Protein 4AJY (pdb70)

InterPro domains:
  IPR000626 Ubiquitin-like domain [PF00240] (10-65)
  IPR000626 Ubiquitin-like domain [PS50053] (1-66)
  IPR000626 Ubiquitin-like domain [SM00213] (3-80)
  IPR029071 Ubiquitin-like domain superfamily [SSF54236] (1-105)
  IPR039049 Elongin B [PTHR13248] (1-118)

CATH classification: 3.10.20.90

GO terms:
  GO:0031462 Cul2-RING ubiquitin ligase complex (C, IDA)
  GO:0031466 Cul5-RING ubiquitin ligase complex (C, IDA)
  GO:0140627 ubiquitin-dependent protein catabolic process via the C-end degron rule pathway (P, IDA)
  GO:0005515 protein binding (F, IPI)
  GO:0065003 protein-containing complex assembly (P, TAS)
  GO:0006368 transcription elongation by RNA polymerase II (P, TAS)
  GO:0140958 target-directed miRNA degradation (P, IMP)
  GO:0005654 nucleoplasm (C, TAS)
  GO:0005829 cytosol (C, TAS)
  GO:0031625 ubiquitin protein ligase binding (F, IDA)
  GO:0070449 elongin complex (C, IDA)
  GO:0006367 transcr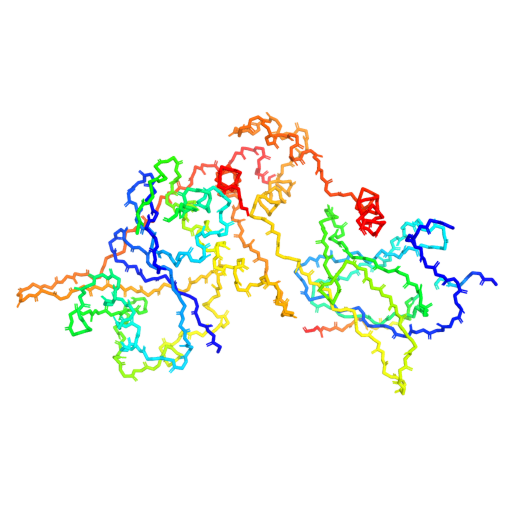iption initiation at RNA polymerase II promoter (P, IDA)
  GO:0001222 transcription corepressor binding (F, IPI)

Foldseek 3Di:
DKFWEWEFFAADTDTDIDDQQAFPQVVQVVVCVPVVDHPVFKWKAQPNHTGDRGHGNVSVPGDPVQQDPVHHGYIFMDTDDPPDDDDGDGDDDDDDDDDDPVPDD/DWEWEAEQVGDIDIADPVLLVVFVQVVVVVVPCHYYYHNVAHVVQVVLVSVVSVLCVVPPVHPDDRDDSDDDVVCVVSNVVVCVVRVD/DDDDDDPPDDDDDD/DQPDAADPPVAKAKEKEFQQEQAFKWKWWQHRVRDTDTDDTHHHGDMDIDIDHARTKIAMARPPQRHGKAWVNHGIDGGHHDDPPDHHYTYIYHDPDPPLVVVLVVVLVPAPLVCLVVDPDDPVVNVVNVPTDDPVVVVVVVSVVVVD

Solvent-accessible surface area: 17162 Å² total

Structure (mmCIF, N/CA/C/O backbone):
data_4AJY
#
_entry.id   4AJY
#
_cell.length_a   59.232
_cell.length_b   59.232
_cell.length_c   244.038
_cell.angle_alpha   90.00
_cell.angle_beta   90.00
_cell.angle_gamma   90.00
#
_symmetry.space_group_name_H-M   'P 43 21 2'
#
loop_
_entity.id
_entity.type
_entity.pdbx_description
1 polymer 'TRANSCRIPTION ELONGATION FACTOR B POLYPEPTIDE 2'
2 pol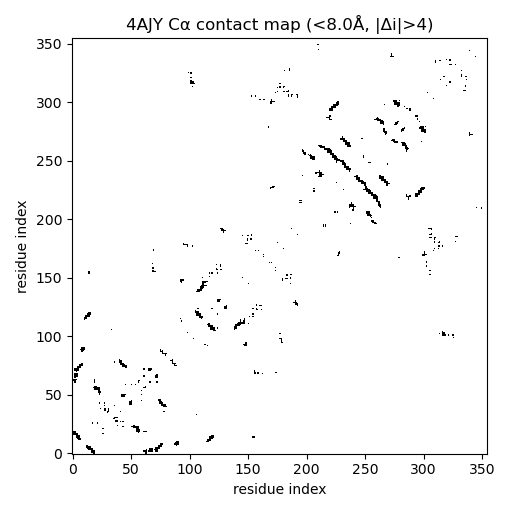ymer 'TRANSCRIPTION ELONGATION FACTOR B POLYPEPTIDE 1'
3 polymer 'HYPOXIA-INDUCIBLE FACTOR 1-ALPHA'
4 polymer 'VON HIPPEL-LINDAU DISEASE TUMOR SUPPRESSOR'
5 non-polymer GLYCEROL
6 water water
#
loop_
_atom_site.group_PDB
_atom_site.id
_atom_site.type_symbol
_atom_site.label_atom_id
_atom_site.label_alt_id
_atom_site.label_comp_id
_atom_site.label_asym_id
_atom_site.label_entity_id
_atom_site.label_seq_id
_atom_site.pdbx_PDB_ins_code
_atom_site.Cartn_x
_atom_site.Cartn_y
_atom_site.Cartn_z
_atom_site.occupancy
_atom_site.B_iso_or_equiv
_atom_site.auth_seq_id
_atom_site.auth_comp_id
_atom_site.auth_asym_id
_atom_site.auth_atom_id
_atom_site.pdbx_PDB_model_num
ATOM 1 N N . MET A 1 1 ? 28.945 -36.946 -11.642 1.00 39.02 1 MET B N 1
ATOM 2 C CA . MET A 1 1 ? 27.720 -37.119 -10.761 1.00 31.74 1 MET B CA 1
ATOM 3 C C . MET A 1 1 ? 26.567 -37.487 -11.768 1.00 30.49 1 MET B C 1
ATOM 4 O O . MET A 1 1 ? 26.795 -38.153 -12.775 1.00 30.71 1 MET B O 1
ATOM 9 N N . ASP A 1 2 ? 25.355 -37.078 -11.472 1.00 24.74 2 ASP B N 1
ATOM 10 C CA . ASP A 1 2 ? 24.208 -37.211 -12.378 1.00 22.99 2 ASP B CA 1
ATOM 11 C C . ASP A 1 2 ? 24.117 -35.987 -13.255 1.00 23.85 2 ASP B C 1
ATOM 12 O O . ASP A 1 2 ? 24.533 -34.912 -12.831 1.00 24.21 2 ASP B O 1
ATOM 17 N N . VAL A 1 3 ? 23.609 -36.152 -14.475 1.00 19.57 3 VAL B N 1
ATOM 18 C CA . VAL A 1 3 ? 23.268 -35.008 -15.316 1.00 17.40 3 VAL B CA 1
ATOM 19 C C . VAL A 1 3 ? 21.758 -35.060 -15.474 1.00 17.06 3 VAL B C 1
ATOM 20 O O . VAL A 1 3 ? 21.177 -36.163 -15.509 1.00 17.93 3 VAL B O 1
ATOM 24 N N . PHE A 1 4 ? 21.132 -33.877 -15.502 1.00 15.92 4 PHE B N 1
ATOM 25 C CA . PHE A 1 4 ? 19.713 -33.755 -15.635 1.00 15.19 4 PHE B CA 1
ATOM 26 C C . PHE A 1 4 ? 19.390 -33.233 -17.000 1.00 16.02 4 PHE B C 1
ATOM 27 O O . PHE A 1 4 ? 19.930 -32.239 -17.444 1.00 14.76 4 PHE B O 1
ATOM 35 N N . LEU A 1 5 ? 18.472 -33.949 -17.684 1.00 15.61 5 LEU B N 1
ATOM 36 C CA . LEU A 1 5 ? 18.282 -33.729 -19.121 1.00 14.48 5 LEU B CA 1
ATOM 37 C C . LEU A 1 5 ? 16.821 -33.485 -19.457 1.00 13.45 5 LEU B C 1
ATOM 38 O O . LEU A 1 5 ? 15.938 -33.873 -18.704 1.00 14.89 5 LEU B O 1
ATOM 43 N N . MET A 1 6 ? 16.624 -32.927 -20.642 1.00 14.97 6 MET B N 1
ATOM 44 C CA . MET A 1 6 ? 15.296 -32.866 -21.309 1.00 15.63 6 MET B CA 1
ATOM 45 C C . MET A 1 6 ? 15.590 -33.468 -22.692 1.00 16.80 6 MET B C 1
ATOM 46 O O . MET A 1 6 ? 16.399 -32.920 -23.443 1.00 18.04 6 MET B O 1
ATOM 51 N N . ILE A 1 7 ? 14.961 -34.621 -22.956 1.00 15.76 7 ILE B N 1
ATOM 52 C CA . ILE A 1 7 ? 15.143 -35.269 -24.259 1.00 16.36 7 ILE B CA 1
ATOM 53 C C . ILE A 1 7 ? 13.909 -34.874 -25.083 1.00 13.88 7 ILE B C 1
ATOM 54 O O . ILE A 1 7 ? 12.756 -35.064 -24.653 1.00 17.00 7 ILE B O 1
ATOM 59 N N . ARG A 1 8 ? 14.163 -34.148 -26.198 1.00 15.08 8 ARG B N 1
ATOM 60 C CA . ARG A 1 8 ? 13.108 -33.407 -26.887 1.00 14.38 8 ARG B CA 1
ATOM 61 C C . ARG A 1 8 ? 12.983 -33.815 -28.339 1.00 16.08 8 ARG B C 1
ATOM 62 O O . ARG A 1 8 ? 14.000 -33.815 -29.005 1.00 17.13 8 ARG B O 1
ATOM 70 N N . ARG A 1 9 ? 11.731 -34.082 -28.740 1.00 15.00 9 ARG B N 1
ATOM 71 C CA . ARG A 1 9 ? 11.450 -34.370 -30.170 1.00 16.54 9 ARG B CA 1
ATOM 72 C C . ARG A 1 9 ? 10.106 -33.813 -30.449 1.00 15.12 9 ARG B C 1
ATOM 73 O O . ARG A 1 9 ? 9.151 -34.084 -29.704 1.00 17.55 9 ARG B O 1
ATOM 81 N N . HIS A 1 10 ? 9.994 -32.945 -31.490 1.00 18.08 10 HIS B N 1
ATOM 82 C CA . HIS A 1 10 ? 8.664 -32.411 -31.855 1.00 20.32 10 HIS B CA 1
ATOM 83 C C . HIS A 1 10 ? 8.038 -31.741 -30.656 1.00 20.87 10 HIS B C 1
ATOM 84 O O . HIS A 1 10 ? 8.631 -30.801 -30.092 1.00 20.29 10 HIS B O 1
ATOM 91 N N . LYS A 1 11 ? 6.876 -32.226 -30.235 1.00 18.51 11 LYS B N 1
ATOM 92 C CA . LYS A 1 11 ? 6.218 -31.713 -29.012 1.00 24.33 11 LYS B CA 1
ATOM 93 C C . LYS A 1 11 ? 6.259 -32.627 -27.788 1.00 20.34 11 LYS B C 1
ATOM 94 O O . LYS A 1 11 ? 5.408 -32.519 -26.903 1.00 22.15 11 LYS B O 1
ATOM 100 N N . THR A 1 12 ? 7.317 -33.438 -27.694 1.00 20.50 12 THR B N 1
ATOM 101 C CA . THR A 1 12 ? 7.520 -34.374 -26.549 1.00 20.51 12 THR B CA 1
ATOM 102 C C . THR A 1 12 ? 8.821 -33.908 -25.893 1.00 17.91 12 THR B C 1
ATOM 103 O O . THR A 1 12 ? 9.793 -33.637 -26.568 1.00 18.00 12 THR B O 1
ATOM 107 N N . THR A 1 13 ? 8.764 -33.869 -24.563 1.00 18.41 13 THR B N 1
ATOM 108 C CA . THR A 1 13 ? 9.916 -33.586 -23.739 1.00 16.68 13 THR B CA 1
ATOM 109 C C . THR A 1 13 ? 9.940 -34.554 -22.607 1.00 15.27 13 THR B C 1
ATOM 110 O O . THR A 1 13 ? 9.034 -34.595 -21.798 1.00 17.45 13 THR B O 1
ATOM 114 N N . ILE A 1 14 ? 11.012 -35.336 -22.536 1.00 15.99 14 ILE B N 1
ATOM 115 C CA . ILE A 1 14 ? 11.199 -36.288 -21.435 1.00 15.37 14 ILE B CA 1
ATOM 116 C C . ILE A 1 14 ? 12.205 -35.678 -20.455 1.00 17.78 14 ILE B C 1
ATOM 117 O O . ILE A 1 14 ? 13.312 -35.330 -20.828 1.00 17.40 14 ILE B O 1
ATOM 122 N N . PHE A 1 15 ? 11.780 -35.501 -19.210 1.00 16.29 15 PHE B N 1
ATOM 123 C CA . PHE A 1 15 ? 12.724 -35.189 -18.118 1.00 18.93 15 PHE B CA 1
ATOM 124 C C . PHE A 1 15 ? 13.274 -36.434 -17.525 1.00 18.37 15 PHE B C 1
ATOM 125 O O . PHE A 1 15 ? 12.530 -37.287 -17.014 1.00 19.57 15 PHE B O 1
ATOM 133 N N . THR A 1 16 ? 14.587 -36.530 -17.556 1.00 17.54 16 THR B N 1
ATOM 134 C CA . THR A 1 16 ? 15.212 -37.658 -16.967 1.00 19.31 16 THR B CA 1
ATOM 135 C C . THR A 1 16 ? 16.603 -37.328 -16.496 1.00 21.60 16 THR B C 1
ATOM 136 O O . THR A 1 16 ? 17.151 -36.305 -16.824 1.00 18.16 16 THR B O 1
ATOM 140 N N . ASP A 1 17 ? 17.148 -38.179 -15.653 1.00 23.20 17 ASP B N 1
ATOM 141 C CA . ASP A 1 17 ? 18.527 -38.000 -15.261 1.00 19.55 17 ASP B CA 1
ATOM 142 C C . ASP A 1 17 ? 19.274 -39.282 -15.559 1.00 20.40 17 ASP B C 1
ATOM 143 O O . ASP A 1 17 ? 18.682 -40.329 -15.772 1.00 20.78 17 ASP B O 1
ATOM 148 N N . ALA A 1 18 ? 20.589 -39.176 -15.593 1.00 19.67 18 ALA B N 1
ATOM 149 C CA . ALA A 1 18 ? 21.411 -40.303 -15.885 1.00 19.17 18 ALA B CA 1
ATOM 150 C C . ALA A 1 18 ? 22.788 -40.009 -15.339 1.00 21.56 18 ALA B C 1
ATOM 151 O O . ALA A 1 18 ? 23.167 -38.845 -15.129 1.00 20.47 18 ALA B O 1
ATOM 153 N N . LYS A 1 19 ? 23.567 -41.038 -15.124 1.00 21.47 19 LYS B N 1
ATOM 154 C CA . LYS A 1 19 ? 24.945 -40.755 -14.700 1.00 20.32 19 LYS B CA 1
ATOM 155 C C . LYS A 1 19 ? 25.762 -40.202 -15.772 1.00 22.17 19 LYS B C 1
ATOM 156 O O . LYS A 1 19 ? 25.619 -40.564 -16.949 1.00 20.74 19 LYS B O 1
ATOM 162 N N . GLU A 1 20 ? 26.649 -39.276 -15.391 1.00 20.26 20 GLU B N 1
ATOM 163 C CA . GLU A 1 20 ? 27.603 -38.772 -16.314 1.00 23.02 20 GLU B CA 1
ATOM 164 C C . GLU A 1 20 ? 28.423 -39.897 -16.982 1.00 23.37 20 GLU B C 1
ATOM 165 O O . GLU A 1 20 ? 28.778 -39.752 -18.142 1.00 22.69 20 GLU B O 1
ATOM 171 N N . SER A 1 21 ? 28.711 -40.984 -16.268 1.00 19.96 21 SER B N 1
ATOM 172 C CA . SER A 1 21 ? 29.519 -42.113 -16.794 1.00 21.40 21 SER B CA 1
ATOM 173 C C . SER A 1 21 ? 28.676 -43.047 -17.635 1.00 19.34 21 SER B C 1
ATOM 174 O O . SER A 1 21 ? 29.194 -44.007 -18.250 1.00 21.58 21 SER B O 1
ATOM 177 N N . SER A 1 22 ? 27.375 -42.800 -17.718 1.00 18.41 22 SER B N 1
ATOM 178 C CA . SER A 1 22 ? 26.535 -43.716 -18.560 1.00 18.16 22 SER B CA 1
ATOM 179 C C . SER A 1 22 ? 26.674 -43.351 -19.994 1.00 17.73 22 SER B C 1
ATOM 180 O O . SER A 1 22 ? 27.011 -42.203 -20.330 1.00 17.60 22 SER B O 1
ATOM 183 N N . THR A 1 23 ? 26.290 -44.276 -20.882 1.00 17.41 23 THR B N 1
ATOM 184 C CA . THR A 1 23 ? 26.562 -44.050 -22.308 1.00 17.58 23 THR B CA 1
ATOM 185 C C . THR A 1 23 ? 25.289 -43.532 -23.028 1.00 17.40 23 THR B C 1
ATOM 186 O O . THR A 1 23 ? 24.146 -43.605 -22.533 1.00 17.98 23 THR B O 1
ATOM 190 N N . VAL A 1 24 ? 25.574 -42.974 -24.217 1.00 16.77 24 VAL B N 1
ATOM 191 C CA . VAL A 1 24 ? 24.533 -42.582 -25.165 1.00 16.48 24 VAL B CA 1
ATOM 192 C C . VAL A 1 24 ? 23.611 -43.780 -25.402 1.00 16.07 24 VAL B C 1
ATOM 193 O O . VAL A 1 24 ? 22.378 -43.644 -25.390 1.00 17.00 24 VAL B O 1
ATOM 197 N N . PHE A 1 25 ? 24.220 -44.974 -25.561 1.00 16.64 25 PHE B N 1
ATOM 198 C CA . PHE A 1 25 ? 23.350 -46.178 -25.802 1.00 18.05 25 PHE B CA 1
ATOM 199 C C . PHE A 1 25 ? 22.440 -46.462 -24.619 1.00 17.60 25 PHE B C 1
ATOM 200 O O . PHE A 1 25 ? 21.236 -46.780 -24.774 1.00 17.63 25 PHE B O 1
ATOM 208 N N . GLU A 1 26 ? 22.987 -46.353 -23.407 1.00 17.25 26 GLU B N 1
ATOM 209 C CA . GLU A 1 26 ? 22.115 -46.506 -22.258 1.00 16.22 26 GLU B CA 1
ATOM 210 C C . GLU A 1 26 ? 21.035 -45.452 -22.170 1.00 17.85 26 GLU B C 1
ATOM 211 O O . GLU A 1 26 ? 19.917 -45.749 -21.671 1.00 19.08 26 GLU B O 1
ATOM 217 N N . LEU A 1 27 ? 21.302 -44.219 -22.650 1.00 17.56 27 LEU B N 1
ATOM 218 C CA . LEU A 1 27 ? 20.196 -43.240 -22.679 1.00 16.07 27 LEU B CA 1
ATOM 219 C C . LEU A 1 27 ? 19.114 -43.608 -23.708 1.00 16.19 27 LEU B C 1
ATOM 220 O O . LEU A 1 27 ? 17.914 -43.404 -23.479 1.00 18.10 27 LEU B O 1
ATOM 225 N N . LYS A 1 28 ? 19.566 -44.130 -24.872 1.00 17.59 28 LYS B N 1
ATOM 226 C CA . LYS A 1 28 ? 18.610 -44.665 -25.840 1.00 18.09 28 LYS B CA 1
ATOM 227 C C . LYS A 1 28 ? 17.729 -45.793 -25.238 1.00 18.49 28 LYS B C 1
ATOM 228 O O . LYS A 1 28 ? 16.490 -45.830 -25.538 1.00 19.78 28 LYS B O 1
ATOM 234 N N . ARG A 1 29 ? 18.315 -46.625 -24.357 1.00 20.10 29 ARG B N 1
ATOM 235 C CA . ARG A 1 29 ? 17.532 -47.640 -23.636 1.00 19.59 29 ARG B CA 1
ATOM 236 C C . ARG A 1 29 ? 16.443 -46.989 -22.767 1.00 20.53 29 ARG B C 1
ATOM 237 O O . ARG A 1 29 ? 15.322 -47.510 -22.678 1.00 19.93 29 ARG B O 1
ATOM 245 N N . ILE A 1 30 ? 16.760 -45.850 -22.103 1.00 20.77 30 ILE B N 1
ATOM 246 C CA . ILE A 1 30 ? 15.775 -45.131 -21.323 1.00 19.78 30 ILE B CA 1
ATOM 247 C C . ILE A 1 30 ? 14.691 -44.617 -22.239 1.00 20.16 30 ILE B C 1
ATOM 248 O O . ILE A 1 30 ? 13.491 -44.791 -21.980 1.00 22.84 30 ILE B O 1
ATOM 253 N N . VAL A 1 31 ? 15.090 -44.032 -23.363 1.00 20.20 31 VAL B N 1
ATOM 254 C CA . VAL A 1 31 ? 14.159 -43.520 -24.341 1.00 19.85 31 VAL B CA 1
ATOM 255 C C . VAL A 1 31 ? 13.249 -44.663 -24.919 1.00 22.58 31 VAL B C 1
ATOM 256 O O . VAL A 1 31 ? 12.032 -44.487 -25.125 1.00 21.86 31 VAL B O 1
ATOM 260 N N . GLU A 1 32 ? 13.866 -45.809 -25.163 1.00 21.47 32 GLU B N 1
ATOM 261 C CA . GLU A 1 32 ? 13.122 -46.964 -25.694 1.00 21.33 32 GLU B CA 1
ATOM 262 C C . GLU A 1 32 ? 12.059 -47.409 -24.720 1.00 22.25 32 GLU B C 1
ATOM 263 O O . GLU A 1 32 ? 10.982 -47.745 -25.151 1.00 25.04 32 GLU B O 1
ATOM 269 N N . GLY A 1 33 ? 12.323 -47.384 -23.423 1.00 22.13 33 GLY B N 1
ATOM 270 C CA . GLY A 1 33 ? 11.321 -47.814 -22.470 1.00 26.46 33 GLY B CA 1
ATOM 271 C C . GLY A 1 33 ? 10.124 -46.874 -22.541 1.00 31.07 33 GLY B C 1
ATOM 272 O O . GLY A 1 33 ? 8.975 -47.286 -22.361 1.00 29.78 33 GLY B O 1
ATOM 273 N N . ILE A 1 34 ? 10.376 -45.587 -22.795 1.00 25.89 34 ILE B N 1
ATOM 274 C CA . ILE A 1 34 ? 9.263 -44.583 -22.816 1.00 24.00 34 ILE B CA 1
ATOM 275 C C . ILE A 1 34 ? 8.546 -44.449 -24.141 1.00 23.52 34 ILE B C 1
ATOM 276 O O . ILE A 1 34 ? 7.303 -44.375 -24.199 1.00 25.84 34 ILE B O 1
ATOM 281 N N . LEU A 1 35 ? 9.279 -44.403 -25.252 1.00 23.30 35 LEU B N 1
ATOM 282 C CA . LEU A 1 35 ? 8.701 -44.059 -26.518 1.00 25.17 35 LEU B CA 1
ATOM 283 C C . LEU A 1 35 ? 8.604 -45.293 -27.492 1.00 23.89 35 LEU B C 1
ATOM 284 O O . LEU A 1 35 ? 8.148 -45.107 -28.610 1.00 23.67 35 LEU B O 1
ATOM 289 N N . LYS A 1 36 ? 9.174 -46.422 -27.067 1.00 27.48 36 LYS B N 1
ATOM 290 C CA . LYS A 1 36 ? 8.997 -47.759 -27.722 1.00 25.11 36 LYS B CA 1
ATOM 291 C C . LYS A 1 36 ? 9.629 -47.799 -29.078 1.00 28.69 36 LYS B C 1
ATOM 292 O O . LYS A 1 36 ? 9.046 -48.362 -30.048 1.00 26.23 36 LYS B O 1
ATOM 298 N N . ARG A 1 37 ? 10.750 -47.115 -29.237 1.00 24.49 37 ARG B N 1
ATOM 299 C CA . ARG A 1 37 ? 11.573 -47.279 -30.469 1.00 25.06 37 ARG B CA 1
ATOM 300 C C . ARG A 1 37 ? 12.992 -47.694 -29.967 1.00 26.36 37 ARG B C 1
ATOM 301 O O . ARG A 1 37 ? 13.540 -47.135 -29.010 1.00 24.59 37 ARG B O 1
ATOM 309 N N . PRO A 1 38 ? 13.564 -48.685 -30.600 1.00 25.99 38 PRO B N 1
ATOM 310 C CA . PRO A 1 38 ? 14.833 -49.267 -30.200 1.00 22.90 38 PRO B CA 1
ATOM 311 C C . PRO A 1 38 ? 15.999 -48.337 -30.528 1.00 21.56 38 PRO B C 1
ATOM 312 O O . PRO A 1 38 ? 15.848 -47.341 -31.279 1.00 21.97 38 PRO B O 1
ATOM 316 N N . PRO A 1 39 ? 17.140 -48.589 -29.889 1.00 21.37 39 PRO B N 1
ATOM 317 C CA . PRO A 1 39 ? 18.255 -47.709 -30.012 1.00 20.93 39 PRO B CA 1
ATOM 318 C C . PRO A 1 39 ? 18.709 -47.528 -31.439 1.00 22.46 39 PRO B C 1
ATOM 319 O O . PRO A 1 39 ? 19.231 -46.443 -31.769 1.00 20.86 39 PRO B O 1
ATOM 323 N N . ASP A 1 40 ? 18.547 -48.589 -32.261 1.00 22.03 40 ASP B N 1
ATOM 324 C CA . ASP A 1 40 ? 19.047 -48.483 -33.650 1.00 24.46 40 ASP B CA 1
ATOM 325 C C . ASP A 1 40 ? 18.096 -47.708 -34.569 1.00 26.41 40 ASP B C 1
ATOM 326 O O . ASP A 1 40 ? 18.420 -47.563 -35.765 1.00 27.06 40 ASP B O 1
ATOM 331 N N . GLU A 1 41 ? 16.981 -47.221 -34.005 1.00 23.59 41 GLU B N 1
ATOM 332 C CA . GLU A 1 41 ? 16.052 -46.338 -34.680 1.00 23.14 41 GLU B CA 1
ATOM 333 C C . GLU A 1 41 ? 16.021 -44.906 -34.083 1.00 21.10 41 GLU B C 1
ATOM 334 O O . GLU A 1 41 ? 15.151 -44.115 -34.466 1.00 21.34 41 GLU B O 1
ATOM 340 N N . GLN A 1 42 ? 16.951 -44.623 -33.162 1.00 20.61 42 GLN B N 1
ATOM 341 C CA . GLN A 1 42 ? 17.055 -43.266 -32.488 1.00 18.52 42 GLN B CA 1
ATOM 342 C C . GLN A 1 42 ? 18.326 -42.560 -32.862 1.00 20.26 42 GLN B C 1
ATOM 343 O O . GLN A 1 42 ? 19.379 -43.173 -33.042 1.00 18.45 42 GLN B O 1
ATOM 349 N N . ARG A 1 43 ? 18.258 -41.230 -32.882 1.00 17.37 43 ARG B N 1
ATOM 350 C CA . ARG A 1 43 ? 19.387 -40.410 -33.101 1.00 17.63 43 ARG B CA 1
ATOM 351 C C . ARG A 1 43 ? 19.294 -39.429 -31.947 1.00 19.83 43 ARG B C 1
ATOM 352 O O . ARG A 1 43 ? 18.299 -38.764 -31.829 1.00 19.46 43 ARG B O 1
ATOM 360 N N . LEU A 1 44 ? 20.332 -39.363 -31.149 1.00 18.53 44 LEU B N 1
ATOM 361 C CA . LEU A 1 44 ? 20.324 -38.345 -30.067 1.00 16.38 44 LEU B CA 1
ATOM 362 C C . LEU A 1 44 ? 21.355 -37.301 -30.400 1.00 16.74 44 LEU B C 1
ATOM 363 O O . LEU A 1 44 ? 22.407 -37.587 -30.979 1.00 16.82 44 LEU B O 1
ATOM 368 N N . TYR A 1 45 ? 21.104 -36.064 -29.981 1.00 17.02 45 TYR B N 1
ATOM 369 C CA . TYR A 1 45 ? 21.929 -34.947 -30.388 1.00 17.12 45 TYR B CA 1
ATOM 370 C C . TYR A 1 45 ? 22.290 -34.053 -29.217 1.00 17.92 45 TYR B C 1
ATOM 371 O O . TYR A 1 45 ? 21.486 -33.884 -28.365 1.00 19.28 45 TYR B O 1
ATOM 380 N N . LYS A 1 46 ? 23.461 -33.466 -29.257 1.00 18.30 46 LYS B N 1
ATOM 381 C CA . LYS A 1 46 ? 23.720 -32.264 -28.415 1.00 18.38 46 LYS B CA 1
ATOM 382 C C . LYS A 1 46 ? 23.872 -31.117 -29.413 1.00 22.14 46 LYS B C 1
ATOM 383 O O . LYS A 1 46 ? 24.864 -31.144 -30.195 1.00 23.80 46 LYS B O 1
ATOM 389 N N . ASP A 1 47 ? 22.943 -30.143 -29.377 1.00 20.81 47 ASP B N 1
ATOM 390 C CA . ASP A 1 47 ? 22.797 -29.140 -30.408 1.00 24.26 47 ASP B CA 1
ATOM 391 C C . ASP A 1 47 ? 22.647 -29.866 -31.780 1.00 25.13 47 ASP B C 1
ATOM 392 O O . ASP A 1 47 ? 21.726 -30.685 -31.951 1.00 25.93 47 ASP B O 1
ATOM 397 N N . ASP A 1 48 ? 23.531 -29.591 -32.753 1.00 27.12 48 ASP B N 1
ATOM 398 C CA . ASP A 1 48 ? 23.411 -30.324 -34.012 1.00 27.84 48 ASP B CA 1
ATOM 399 C C . ASP A 1 48 ? 24.375 -31.498 -34.123 1.00 26.57 48 ASP B C 1
ATOM 400 O O . ASP A 1 48 ? 24.487 -32.088 -35.209 1.00 26.05 48 ASP B O 1
ATOM 405 N N . GLN A 1 49 ? 24.993 -31.919 -33.030 1.00 24.07 49 GLN B N 1
ATOM 406 C CA . GLN A 1 49 ? 25.971 -32.952 -33.123 1.00 24.09 49 GLN B CA 1
ATOM 407 C C . GLN A 1 49 ? 25.332 -34.330 -32.782 1.00 22.89 49 GLN B C 1
ATOM 408 O O . GLN A 1 49 ? 24.828 -34.544 -31.664 1.00 21.68 49 GLN B O 1
ATOM 414 N N . LEU A 1 50 ? 25.342 -35.264 -33.735 1.00 19.44 50 LEU B N 1
ATOM 415 C CA . LEU A 1 50 ? 24.850 -36.627 -33.441 1.00 19.48 50 LEU B CA 1
ATOM 416 C C . LEU A 1 50 ? 25.776 -37.277 -32.452 1.00 20.54 50 LEU B C 1
ATOM 417 O O . LEU A 1 50 ? 27.008 -37.194 -32.587 1.00 21.34 50 LEU B O 1
ATOM 422 N N . LEU A 1 51 ? 25.196 -37.884 -31.423 1.00 17.62 51 LEU B N 1
ATOM 423 C CA . LEU A 1 51 ? 25.971 -38.530 -30.377 1.00 19.21 51 LEU B CA 1
ATOM 424 C C . LEU A 1 51 ? 26.228 -40.010 -30.672 1.00 20.27 51 LEU B C 1
ATOM 425 O O . LEU A 1 51 ? 25.325 -40.751 -30.967 1.00 20.55 51 LEU B O 1
ATOM 430 N N . ASP A 1 52 ? 27.479 -40.403 -30.609 1.00 21.39 52 ASP B N 1
ATOM 431 C CA A ASP A 1 52 ? 27.873 -41.817 -30.801 0.50 22.96 52 ASP B CA 1
ATOM 432 C CA B ASP A 1 52 ? 27.862 -41.811 -30.795 0.50 23.43 52 ASP B CA 1
ATOM 433 C C . ASP A 1 52 ? 27.434 -42.683 -29.620 1.00 23.53 52 ASP B C 1
ATOM 434 O O . ASP A 1 52 ? 27.702 -42.337 -28.483 1.00 22.67 52 ASP B O 1
ATOM 443 N N . ASP A 1 53 ? 26.762 -43.804 -29.912 1.00 21.66 53 ASP B N 1
ATOM 444 C CA . ASP A 1 53 ? 26.243 -44.804 -28.941 1.00 19.89 53 ASP B CA 1
ATOM 445 C C . ASP A 1 53 ? 27.260 -45.102 -27.860 1.00 20.51 53 ASP B C 1
ATOM 446 O O . ASP A 1 53 ? 26.910 -45.335 -26.688 1.00 19.74 53 ASP B O 1
ATOM 451 N N . GLY A 1 54 ? 28.529 -45.168 -28.269 1.00 20.95 54 GLY B N 1
ATOM 452 C CA . GLY A 1 54 ? 29.546 -45.705 -27.372 1.00 23.94 54 GLY B CA 1
ATOM 453 C C . GLY A 1 54 ? 30.119 -44.688 -26.383 1.00 24.31 54 GLY B C 1
ATOM 454 O O . GLY A 1 54 ? 30.814 -45.063 -25.465 1.00 21.59 54 GLY B O 1
ATOM 455 N N . LYS A 1 55 ? 29.818 -43.406 -26.579 1.00 22.52 55 LYS B N 1
ATOM 456 C CA . LYS A 1 55 ? 30.442 -42.348 -25.759 1.00 19.99 55 LYS B CA 1
ATOM 457 C C . LYS A 1 55 ? 29.665 -42.188 -24.492 1.00 21.18 55 LYS B C 1
ATOM 458 O O . LYS A 1 55 ? 28.428 -42.462 -24.471 1.00 19.72 55 LYS B O 1
ATOM 464 N N . THR A 1 56 ? 30.342 -41.779 -23.409 1.00 18.75 56 THR B N 1
ATOM 465 C CA . THR A 1 56 ? 29.559 -41.529 -22.162 1.00 18.72 56 THR B CA 1
ATOM 466 C C . THR A 1 56 ? 28.878 -40.116 -22.284 1.00 21.42 56 THR B C 1
ATOM 467 O O . THR A 1 56 ? 29.288 -39.315 -23.095 1.00 21.12 56 THR B O 1
ATOM 471 N N . LEU A 1 57 ? 27.885 -39.808 -21.457 1.00 18.96 57 LEU B N 1
ATOM 472 C CA . LEU A 1 57 ? 27.290 -38.447 -21.521 1.00 19.67 57 LEU B CA 1
ATOM 473 C C . LEU A 1 57 ? 28.389 -37.378 -21.197 1.00 20.05 57 LEU B C 1
ATOM 474 O O . LEU A 1 57 ? 28.440 -36.380 -21.864 1.00 19.90 57 LEU B O 1
ATOM 479 N N . GLY A 1 58 ? 29.276 -37.644 -20.245 1.00 18.49 58 GLY B N 1
ATOM 480 C CA . GLY A 1 58 ? 30.358 -36.725 -19.942 1.00 19.90 58 GLY B CA 1
ATOM 481 C C . GLY A 1 58 ? 31.233 -36.481 -21.151 1.00 20.01 58 GLY B C 1
ATOM 482 O O . GLY A 1 58 ? 31.623 -35.343 -21.439 1.00 22.00 58 GLY B O 1
ATOM 483 N N . GLU A 1 59 ? 31.614 -37.558 -21.841 1.00 20.36 59 GLU B N 1
ATOM 484 C CA . GLU A 1 59 ? 32.420 -37.434 -23.043 1.00 20.83 59 GLU B CA 1
ATOM 485 C C . GLU A 1 59 ? 31.674 -36.609 -24.120 1.00 24.33 59 GLU B C 1
ATOM 486 O O . GLU A 1 59 ? 32.321 -35.976 -24.983 1.00 24.08 59 GLU B O 1
ATOM 492 N N . CYS A 1 60 ? 30.347 -36.597 -24.074 1.00 23.20 60 CYS B N 1
ATOM 493 C CA . CYS A 1 60 ? 29.574 -35.800 -25.056 1.00 23.86 60 CYS B CA 1
ATOM 494 C C . CYS A 1 60 ? 29.442 -34.359 -24.641 1.00 26.33 60 CYS B C 1
ATOM 495 O O . CYS A 1 60 ? 28.904 -33.552 -25.398 1.00 27.68 60 CYS B O 1
ATOM 498 N N . GLY A 1 61 ? 29.941 -34.023 -23.451 1.00 24.86 61 GLY B N 1
ATOM 499 C CA . GLY A 1 61 ? 29.837 -32.679 -22.896 1.00 24.81 61 GLY B CA 1
ATOM 500 C C . GLY A 1 61 ? 28.723 -32.424 -21.936 1.00 26.21 61 GLY B C 1
ATOM 501 O O . GLY A 1 61 ? 28.453 -31.265 -21.582 1.00 30.01 61 GLY B O 1
ATOM 502 N N . PHE A 1 62 ? 28.008 -33.453 -21.497 1.00 24.40 62 PHE B N 1
ATOM 503 C CA . PHE A 1 62 ? 27.004 -33.230 -20.493 1.00 21.16 62 PHE B CA 1
ATOM 504 C C . PHE A 1 62 ? 27.652 -33.457 -19.123 1.00 31.32 62 PHE B C 1
ATOM 505 O O . PHE A 1 62 ? 27.942 -34.639 -18.769 1.00 30.67 62 PHE B O 1
ATOM 513 N N . THR A 1 63 ? 27.826 -32.377 -18.343 1.00 22.39 63 THR B N 1
ATOM 514 C CA . THR A 1 63 ? 28.479 -32.582 -17.053 1.00 26.76 63 THR B CA 1
ATOM 515 C C . THR A 1 63 ? 27.558 -32.101 -15.980 1.00 28.15 63 THR B C 1
ATOM 516 O O . THR A 1 63 ? 26.718 -31.253 -16.237 1.00 26.86 63 THR B O 1
ATOM 520 N N . SER A 1 64 ? 27.672 -32.755 -14.815 1.00 27.62 64 SER B N 1
ATOM 521 C CA A SER A 1 64 ? 26.876 -32.392 -13.659 0.50 25.45 64 SER B CA 1
ATOM 522 C CA B SER A 1 64 ? 26.870 -32.380 -13.660 0.50 24.10 64 SER B CA 1
ATOM 523 C C . SER A 1 64 ? 26.776 -30.865 -13.493 1.00 27.67 64 SER B C 1
ATOM 524 O O . SER A 1 64 ? 25.703 -30.339 -13.250 1.00 29.25 64 SER B O 1
ATOM 529 N N . GLN A 1 65 ? 27.888 -30.137 -13.636 1.00 24.82 65 GLN B N 1
ATOM 530 C CA . GLN A 1 65 ? 27.826 -28.699 -13.319 1.00 25.93 65 GLN B CA 1
ATOM 531 C C . GLN A 1 65 ? 26.908 -27.921 -14.252 1.00 28.31 65 GLN B C 1
ATOM 532 O O . GLN A 1 65 ? 26.293 -26.917 -13.840 1.00 32.29 65 GLN B O 1
ATOM 538 N N . THR A 1 66 ? 26.840 -28.365 -15.491 1.00 27.70 66 THR B N 1
ATOM 539 C CA . THR A 1 66 ? 26.049 -27.702 -16.555 1.00 30.81 66 THR B CA 1
ATOM 540 C C . THR A 1 66 ? 24.766 -28.446 -17.014 1.00 28.26 66 THR B C 1
ATOM 541 O O . THR A 1 66 ? 24.230 -28.170 -18.091 1.00 30.55 66 THR B O 1
ATOM 545 N N . ALA A 1 67 ? 24.335 -29.446 -16.282 1.00 22.37 67 ALA B N 1
ATOM 546 C CA . ALA A 1 67 ? 23.078 -30.125 -16.617 1.00 17.53 67 ALA B CA 1
ATOM 547 C C . ALA A 1 67 ? 22.472 -30.391 -15.245 1.00 17.91 67 ALA B C 1
ATOM 548 O O . ALA A 1 67 ? 22.523 -31.478 -14.722 1.00 17.88 67 ALA B O 1
ATOM 550 N N . ARG A 1 68 ? 21.941 -29.301 -14.660 1.00 18.29 68 ARG B N 1
ATOM 551 C CA . ARG A 1 68 ? 21.446 -29.312 -13.303 1.00 17.64 68 ARG B CA 1
ATOM 552 C C . ARG A 1 68 ? 19.911 -29.476 -13.239 1.00 16.87 68 ARG B C 1
ATOM 553 O O . ARG A 1 68 ? 19.195 -29.265 -14.197 1.00 16.30 68 ARG B O 1
ATOM 561 N N . PRO A 1 69 ? 19.413 -29.893 -12.076 1.00 14.98 69 PRO B N 1
ATOM 562 C CA . PRO A 1 69 ? 18.003 -30.197 -12.054 1.00 14.78 69 PRO B CA 1
ATOM 563 C C . PRO A 1 69 ? 17.126 -29.007 -12.443 1.00 15.52 69 PRO B C 1
ATOM 564 O O . PRO A 1 69 ? 16.080 -29.193 -13.149 1.00 14.99 69 PRO B O 1
ATOM 568 N N . GLN A 1 70 ? 17.513 -27.787 -12.007 1.00 14.61 70 GLN B N 1
ATOM 569 C CA . GLN A 1 70 ? 16.667 -26.635 -12.224 1.00 16.13 70 GLN B CA 1
ATOM 570 C C . GLN A 1 70 ? 16.904 -26.022 -13.609 1.00 18.40 70 GLN B C 1
ATOM 571 O O . GLN A 1 70 ? 16.244 -25.025 -13.964 1.00 21.04 70 GLN B O 1
ATOM 577 N N . ALA A 1 71 ? 17.900 -26.535 -14.317 1.00 18.60 71 ALA B N 1
ATOM 578 C CA . ALA A 1 71 ? 18.267 -26.019 -15.682 1.00 17.07 71 ALA B CA 1
ATOM 579 C C . ALA A 1 71 ? 18.872 -27.153 -16.457 1.00 15.99 71 ALA B C 1
ATOM 580 O O . ALA A 1 71 ? 20.075 -27.177 -16.753 1.00 16.31 71 ALA B O 1
ATOM 582 N N . PRO A 1 72 ? 18.045 -28.151 -16.746 1.00 14.39 72 PRO B N 1
ATOM 583 C CA . PRO A 1 72 ? 18.530 -29.344 -17.489 1.00 13.67 72 PRO B CA 1
ATOM 584 C C . PRO A 1 72 ? 19.024 -29.076 -18.908 1.00 14.41 72 PRO B C 1
ATOM 585 O O . PRO A 1 72 ? 18.547 -28.093 -19.561 1.00 14.46 72 PRO B O 1
ATOM 589 N N . ALA A 1 73 ? 20.007 -29.893 -19.296 1.00 15.12 73 ALA B N 1
ATOM 590 C CA . ALA A 1 73 ? 20.594 -29.825 -20.633 1.00 15.89 73 ALA B CA 1
ATOM 591 C C . ALA A 1 73 ? 19.599 -30.490 -21.612 1.00 17.61 73 ALA B C 1
ATOM 592 O O . ALA A 1 73 ? 19.033 -31.531 -21.342 1.00 19.15 73 ALA B O 1
ATOM 594 N N . THR A 1 74 ? 19.459 -29.899 -22.782 1.00 17.83 74 THR B N 1
ATOM 595 C CA . THR A 1 74 ? 18.591 -30.477 -23.845 1.00 17.92 74 THR B CA 1
ATOM 596 C C . THR A 1 74 ? 19.358 -31.499 -24.716 1.00 19.38 74 THR B C 1
ATOM 597 O O . THR A 1 74 ? 20.488 -31.251 -25.155 1.00 20.33 74 THR B O 1
ATOM 601 N N . VAL A 1 75 ? 18.731 -32.649 -24.888 1.00 16.59 75 VAL B N 1
ATOM 602 C CA . VAL A 1 75 ? 19.228 -33.714 -25.803 1.00 16.41 75 VAL B CA 1
ATOM 603 C C . VAL A 1 75 ? 18.185 -33.742 -26.897 1.00 16.18 75 VAL B C 1
ATOM 604 O O . VAL A 1 75 ? 17.028 -33.972 -26.616 1.00 18.02 75 VAL B O 1
ATOM 608 N N . GLY A 1 76 ? 18.585 -33.554 -28.154 1.00 16.41 76 GLY B N 1
ATOM 609 C CA . GLY A 1 76 ? 17.614 -33.639 -29.211 1.00 19.30 76 GLY B CA 1
ATOM 610 C C . GLY A 1 76 ? 17.416 -35.132 -29.588 1.00 19.03 76 GLY B C 1
ATOM 611 O O . GLY A 1 76 ? 18.295 -35.884 -29.465 1.00 18.84 76 GLY B O 1
ATOM 612 N N . LEU A 1 77 ? 16.224 -35.470 -30.044 1.00 17.29 77 LEU B N 1
ATOM 613 C CA . LEU A 1 77 ? 15.874 -36.857 -30.395 1.00 18.10 77 LEU B CA 1
ATOM 614 C C . LEU A 1 77 ? 15.252 -36.812 -31.789 1.00 19.75 77 LEU B C 1
ATOM 615 O O . LEU A 1 77 ? 14.271 -36.072 -32.022 1.00 21.27 77 LEU B O 1
ATOM 620 N N . ALA A 1 78 ? 15.724 -37.719 -32.670 1.00 18.68 78 ALA B N 1
ATOM 621 C CA . ALA A 1 78 ? 15.027 -37.948 -33.957 1.00 18.75 78 ALA B CA 1
ATOM 622 C C . ALA A 1 78 ? 14.873 -39.470 -34.142 1.00 21.19 78 ALA B C 1
ATOM 623 O O . ALA A 1 78 ? 15.636 -40.275 -33.566 1.00 21.97 78 ALA B O 1
ATOM 625 N N . PHE A 1 79 ? 13.852 -39.874 -34.905 1.00 22.40 79 PHE B N 1
ATOM 626 C CA . PHE A 1 79 ? 13.671 -41.310 -35.183 1.00 24.17 79 PHE B CA 1
ATOM 627 C C . PHE A 1 79 ? 13.987 -41.620 -36.637 1.00 28.65 79 PHE B C 1
ATOM 628 O O . PHE A 1 79 ? 13.910 -40.722 -37.479 1.00 29.16 79 PHE B O 1
ATOM 636 N N . ARG A 1 80 ? 14.444 -42.855 -36.895 1.00 26.21 80 ARG B N 1
ATOM 637 C CA . ARG A 1 80 ? 14.675 -43.342 -38.279 1.00 26.29 80 ARG B CA 1
ATOM 638 C C . ARG A 1 80 ? 13.387 -43.890 -38.844 1.00 30.68 80 ARG B C 1
ATOM 639 O O . ARG A 1 80 ? 12.539 -44.345 -38.079 1.00 33.08 80 ARG B O 1
ATOM 641 N N . ALA A 1 81 ? 13.227 -43.732 -40.175 1.00 31.46 81 ALA B N 1
ATOM 642 C CA . ALA A 1 81 ? 12.206 -44.447 -40.965 1.00 38.06 81 ALA B CA 1
ATOM 643 C C . ALA A 1 81 ? 12.890 -45.393 -42.021 1.00 33.17 81 ALA B C 1
ATOM 644 O O . ALA A 1 81 ? 14.069 -45.269 -42.290 1.00 33.07 81 ALA B O 1
ATOM 646 N N . ASP A 1 82 ? 12.150 -46.373 -42.559 1.00 35.90 82 ASP B N 1
ATOM 647 C CA . ASP A 1 82 ? 12.727 -47.321 -43.518 1.00 36.48 82 ASP B CA 1
ATOM 648 C C . ASP A 1 82 ? 13.324 -46.684 -44.805 1.00 34.25 82 ASP B C 1
ATOM 649 O O . ASP A 1 82 ? 14.238 -47.272 -45.443 1.00 34.22 82 ASP B O 1
ATOM 651 N N . ASP A 1 83 ? 12.770 -45.537 -45.202 1.00 30.92 83 ASP B N 1
ATOM 652 C CA . ASP A 1 83 ? 13.117 -44.913 -46.495 1.00 33.10 83 ASP B CA 1
ATOM 653 C C . ASP A 1 83 ? 12.980 -43.406 -46.511 1.00 35.78 83 ASP B C 1
ATOM 654 O O . ASP A 1 83 ? 13.044 -42.798 -47.597 1.00 37.58 83 ASP B O 1
ATOM 656 N N . THR A 1 84 ? 12.820 -42.767 -45.341 1.00 34.73 84 THR B N 1
ATOM 657 C CA . THR A 1 84 ? 12.846 -41.273 -45.334 1.00 35.48 84 THR B CA 1
ATOM 658 C C . THR A 1 84 ? 13.865 -40.825 -44.281 1.00 32.56 84 THR B C 1
ATOM 659 O O . THR A 1 84 ? 14.348 -41.661 -43.514 1.00 27.27 84 THR B O 1
ATOM 663 N N . PHE A 1 85 ? 14.199 -39.542 -44.297 1.00 31.27 85 PHE B N 1
ATOM 664 C CA . PHE A 1 85 ? 15.079 -38.969 -43.305 1.00 32.63 85 PHE B CA 1
ATOM 665 C C . PHE A 1 85 ? 14.309 -37.906 -42.511 1.00 30.11 85 PHE B C 1
ATOM 666 O O . PHE A 1 85 ? 13.820 -36.956 -43.131 1.00 28.86 85 PHE B O 1
ATOM 674 N N . GLU A 1 86 ? 14.243 -38.050 -41.185 1.00 25.30 86 GLU B N 1
ATOM 675 C CA . GLU A 1 86 ? 13.482 -37.077 -40.361 1.00 26.79 86 GLU B CA 1
ATOM 676 C C . GLU A 1 86 ? 14.447 -35.999 -39.878 1.00 25.74 86 GLU B C 1
ATOM 677 O O . GLU A 1 86 ? 15.440 -36.355 -39.257 1.00 31.11 86 GLU B O 1
ATOM 683 N N . ALA A 1 87 ? 14.254 -34.726 -40.255 1.00 24.85 87 ALA B N 1
ATOM 684 C CA . ALA A 1 87 ? 15.151 -33.683 -39.789 1.00 25.58 87 ALA B CA 1
ATOM 685 C C . ALA A 1 87 ? 14.939 -33.664 -38.198 1.00 26.43 87 ALA B C 1
ATOM 686 O O . ALA A 1 87 ? 13.870 -33.957 -37.716 1.00 30.38 87 ALA B O 1
ATOM 688 N N . LEU A 1 88 ? 16.000 -33.409 -37.433 1.00 25.70 88 LEU B N 1
ATOM 689 C CA . LEU A 1 88 ? 15.829 -33.148 -35.977 1.00 25.26 88 LEU B CA 1
ATOM 690 C C . LEU A 1 88 ? 14.942 -31.921 -35.943 1.00 24.30 88 LEU B C 1
ATOM 691 O O . LEU A 1 88 ? 15.231 -30.919 -36.642 1.00 22.58 88 LEU B O 1
ATOM 696 N N . CYS A 1 89 ? 13.924 -31.942 -35.098 1.00 23.84 89 CYS B N 1
ATOM 697 C CA . CYS A 1 89 ? 12.992 -30.827 -35.032 1.00 25.49 89 CYS B CA 1
ATOM 698 C C . CYS A 1 89 ? 12.428 -30.805 -33.592 1.00 25.81 89 CYS B C 1
ATOM 699 O O . CYS A 1 89 ? 11.801 -31.778 -33.167 1.00 25.78 89 CYS B O 1
ATOM 702 N N . ILE A 1 90 ? 12.704 -29.713 -32.882 1.00 22.89 90 ILE B N 1
ATOM 703 C CA . ILE A 1 90 ? 12.192 -29.513 -31.508 1.00 22.35 90 ILE B CA 1
ATOM 704 C C . ILE A 1 90 ? 11.254 -28.278 -31.582 1.00 19.94 90 ILE B C 1
ATOM 705 O O . ILE A 1 90 ? 11.726 -27.161 -31.907 1.00 20.10 90 ILE B O 1
ATOM 710 N N . GLU A 1 91 ? 9.979 -28.464 -31.298 1.00 19.87 91 GLU B N 1
ATOM 711 C CA . GLU A 1 91 ? 9.003 -27.348 -31.346 1.00 24.27 91 GLU B CA 1
ATOM 712 C C . GLU A 1 91 ? 9.263 -26.476 -30.131 1.00 19.32 91 GLU B C 1
ATOM 713 O O . GLU A 1 91 ? 9.352 -26.980 -28.946 1.00 17.52 91 GLU B O 1
ATOM 719 N N . PRO A 1 92 ? 9.371 -25.150 -30.380 1.00 19.54 92 PRO B N 1
ATOM 720 C CA . PRO A 1 92 ? 9.582 -24.257 -29.189 1.00 19.04 92 PRO B CA 1
ATOM 721 C C . PRO A 1 92 ? 8.375 -24.311 -28.275 1.00 18.10 92 PRO B C 1
ATOM 722 O O . PRO A 1 92 ? 7.233 -24.580 -28.693 1.00 19.90 92 PRO B O 1
ATOM 726 N N . PHE A 1 93 ? 8.629 -24.018 -26.975 1.00 19.85 93 PHE B N 1
ATOM 727 C CA . PHE A 1 93 ? 7.525 -23.749 -26.068 1.00 19.92 93 PHE B CA 1
ATOM 728 C C . PHE A 1 93 ? 6.846 -22.423 -26.420 1.00 19.53 93 PHE B C 1
ATOM 729 O O . PHE A 1 93 ? 7.305 -21.661 -27.276 1.00 23.23 93 PHE B O 1
ATOM 737 N N . SER A 1 94 ? 5.772 -22.136 -25.718 1.00 21.05 94 SER B N 1
ATOM 738 C CA . SER A 1 94 ? 5.014 -20.864 -25.850 1.00 20.50 94 SER B CA 1
ATOM 739 C C . SER A 1 94 ? 5.843 -19.713 -25.290 1.00 18.69 94 SER B C 1
ATOM 740 O O . SER A 1 94 ? 6.910 -19.930 -24.660 1.00 17.32 94 SER B O 1
ATOM 743 N N . SER A 1 95 ? 5.377 -18.505 -25.586 1.00 22.32 95 SER B N 1
ATOM 744 C CA . SER A 1 95 ? 6.021 -17.283 -25.060 1.00 21.36 95 SER B CA 1
ATOM 745 C C . SER A 1 95 ? 5.198 -16.604 -24.035 1.00 19.93 95 SER B C 1
ATOM 746 O O . SER A 1 95 ? 3.979 -16.573 -24.138 1.00 21.88 95 SER B O 1
ATOM 749 N N . PRO A 1 96 ? 5.843 -16.022 -23.005 1.00 21.78 96 PRO B N 1
ATOM 750 C CA . PRO A 1 96 ? 5.066 -15.362 -21.994 1.00 27.33 96 PRO B CA 1
ATOM 751 C C . PRO A 1 96 ? 4.491 -14.059 -22.537 1.00 26.52 96 PRO B C 1
ATOM 752 O O . PRO A 1 96 ? 5.046 -13.564 -23.528 1.00 27.72 96 PRO B O 1
ATOM 756 N N . PRO A 1 97 ? 3.441 -13.487 -21.895 1.00 29.91 97 PRO B N 1
ATOM 757 C CA . PRO A 1 97 ? 3.006 -12.176 -22.245 1.00 23.74 97 PRO B CA 1
ATOM 758 C C . PRO A 1 97 ? 4.008 -11.095 -21.751 1.00 21.61 97 PRO B C 1
ATOM 759 O O . PRO A 1 97 ? 5.001 -11.405 -21.066 1.00 21.26 97 PRO B O 1
ATOM 763 N N . GLU A 1 98 ? 3.695 -9.839 -22.080 1.00 22.80 98 GLU B N 1
ATOM 764 C CA . GLU A 1 98 ? 4.523 -8.729 -21.660 1.00 21.59 98 GLU B CA 1
ATOM 765 C C . GLU A 1 98 ? 4.555 -8.590 -20.122 1.00 22.53 98 GLU B C 1
ATOM 766 O O . GLU A 1 98 ? 3.531 -8.676 -19.493 1.00 21.80 98 GLU B O 1
ATOM 772 N N . LEU A 1 99 ? 5.728 -8.365 -19.588 1.00 22.67 99 LEU B N 1
ATOM 773 C CA . LEU A 1 99 ? 5.864 -8.074 -18.177 1.00 21.92 99 LEU B CA 1
ATOM 774 C C . LEU A 1 99 ? 4.996 -6.856 -17.841 1.00 24.94 99 LEU B C 1
ATOM 775 O O . LEU A 1 99 ? 5.112 -5.780 -18.491 1.00 25.79 99 LEU B O 1
ATOM 780 N N . PRO A 1 100 ? 4.115 -6.994 -16.844 1.00 26.28 100 PRO B N 1
ATOM 781 C CA . PRO A 1 100 ? 3.177 -5.939 -16.405 1.00 27.54 100 PRO B CA 1
ATOM 782 C C . PRO A 1 100 ? 3.910 -4.713 -15.935 1.00 25.80 100 PRO B C 1
ATOM 783 O O . PRO A 1 100 ? 5.060 -4.807 -15.423 1.00 23.69 100 PRO B O 1
ATOM 787 N N . ASP A 1 101 ? 3.311 -3.528 -16.166 1.00 28.59 101 ASP B N 1
ATOM 788 C CA . ASP A 1 101 ? 4.010 -2.299 -15.890 1.00 29.24 101 ASP B CA 1
ATOM 789 C C . ASP A 1 101 ? 4.494 -2.245 -14.446 1.00 27.60 101 ASP B C 1
ATOM 790 O O . ASP A 1 101 ? 5.624 -1.803 -14.139 1.00 28.57 101 ASP B O 1
ATOM 795 N N . VAL A 1 102 ? 3.644 -2.764 -13.580 1.00 27.63 102 VAL B N 1
ATOM 796 C CA . VAL A 1 102 ? 3.893 -2.762 -12.130 1.00 29.92 102 VAL B CA 1
ATOM 797 C C . VAL A 1 102 ? 5.055 -3.707 -11.708 1.00 29.83 102 VAL B C 1
ATOM 798 O O . VAL A 1 102 ? 5.600 -3.627 -10.578 1.00 27.58 102 VAL B O 1
ATOM 802 N N . MET A 1 103 ? 5.543 -4.519 -12.653 1.00 26.17 103 MET B N 1
ATOM 803 C CA . MET A 1 103 ? 6.711 -5.385 -12.374 1.00 25.30 103 MET B CA 1
ATOM 804 C C . MET A 1 103 ? 7.944 -4.910 -13.097 1.00 28.70 103 MET B C 1
ATOM 805 O O . MET A 1 103 ? 9.005 -5.530 -13.005 1.00 28.93 103 MET B O 1
ATOM 810 N N . LYS A 1 104 ? 7.828 -3.825 -13.842 1.00 31.97 104 LYS B N 1
ATOM 811 C CA . LYS A 1 104 ? 8.982 -3.381 -14.620 1.00 36.58 104 LYS B CA 1
ATOM 812 C C . LYS A 1 104 ? 9.864 -2.486 -13.763 1.00 45.69 104 LYS B C 1
ATOM 813 O O . LYS A 1 104 ? 9.353 -1.788 -12.899 1.00 43.40 104 LYS B O 1
ATOM 819 N N . PRO A 1 105 ? 11.196 -2.526 -13.974 1.00 56.50 105 PRO B N 1
ATOM 820 C CA . PRO A 1 105 ? 12.071 -1.451 -13.489 1.00 57.67 105 PRO B CA 1
ATOM 821 C C . PRO A 1 105 ? 11.552 -0.045 -13.819 1.00 58.14 105 PRO B C 1
ATOM 822 O O . PRO A 1 105 ? 11.395 0.777 -12.906 1.00 56.32 105 PRO B O 1
ATOM 826 N N . MET B 2 2 ? 5.946 -45.568 -12.898 1.00 35.45 17 MET C N 1
ATOM 827 C CA . MET B 2 2 ? 7.220 -45.289 -13.617 1.00 33.47 17 MET C CA 1
ATOM 828 C C . MET B 2 2 ? 7.205 -43.828 -14.125 1.00 30.91 17 MET C C 1
ATOM 829 O O . MET B 2 2 ? 7.828 -43.025 -13.498 1.00 25.12 17 MET C O 1
ATOM 834 N N . TYR B 2 3 ? 6.567 -43.514 -15.255 1.00 26.48 18 TYR C N 1
ATOM 835 C CA . TYR B 2 3 ? 6.504 -42.094 -15.766 1.00 24.54 18 TYR C CA 1
ATOM 836 C C . TYR B 2 3 ? 5.086 -41.635 -15.889 1.00 26.88 18 TYR C C 1
ATOM 837 O O . TYR B 2 3 ? 4.196 -42.473 -16.060 1.00 31.06 18 TYR C O 1
ATOM 846 N N . VAL B 2 4 ? 4.840 -40.307 -15.855 1.00 21.50 19 VAL C N 1
ATOM 847 C CA . VAL B 2 4 ? 3.525 -39.755 -16.125 1.00 22.53 19 VAL C CA 1
ATOM 848 C C . VAL B 2 4 ? 3.680 -38.687 -17.201 1.00 24.44 19 VAL C C 1
ATOM 849 O O . VAL B 2 4 ? 4.750 -38.032 -17.327 1.00 23.65 19 VAL C O 1
ATOM 853 N N . LYS B 2 5 ? 2.631 -38.492 -17.993 1.00 21.85 20 LYS C N 1
ATOM 854 C CA . LYS B 2 5 ? 2.710 -37.564 -19.115 1.00 20.95 20 LYS C CA 1
ATOM 855 C C . LYS B 2 5 ? 1.803 -36.389 -18.809 1.00 22.18 20 LYS C C 1
ATOM 856 O O . LYS B 2 5 ? 0.558 -36.579 -18.560 1.00 23.74 20 LYS C O 1
ATOM 862 N N . LEU B 2 6 ? 2.391 -35.169 -18.750 1.00 18.96 21 LEU C N 1
ATOM 863 C CA . LEU B 2 6 ? 1.554 -33.985 -18.424 1.00 20.56 21 LEU C CA 1
ATOM 864 C C . LEU B 2 6 ? 1.333 -33.201 -19.706 1.00 21.77 21 LEU C C 1
ATOM 865 O O . LEU B 2 6 ? 2.315 -32.925 -20.385 1.00 20.38 21 LEU C O 1
ATOM 870 N N . ILE B 2 7 ? 0.085 -32.763 -20.002 1.00 19.08 22 ILE C N 1
ATOM 871 C CA . ILE B 2 7 ? -0.113 -32.062 -21.294 1.00 20.37 22 ILE C CA 1
ATOM 872 C C . ILE B 2 7 ? -0.411 -30.607 -21.081 1.00 16.26 22 ILE C C 1
ATOM 873 O O . ILE B 2 7 ? -1.236 -30.284 -20.267 1.00 20.29 22 ILE C O 1
ATOM 878 N N . SER B 2 8 ? 0.286 -29.748 -21.805 1.00 18.05 23 SER C N 1
ATOM 879 C CA . SER B 2 8 ? 0.105 -28.314 -21.568 1.00 18.44 23 SER C CA 1
ATOM 880 C C . SER B 2 8 ? -0.910 -27.765 -22.557 1.00 20.82 23 SER C C 1
ATOM 881 O O . SER B 2 8 ? -1.425 -28.474 -23.401 1.00 22.09 23 SER C O 1
ATOM 884 N N . SER B 2 9 ? -1.205 -26.504 -22.392 1.00 19.78 24 SER C N 1
ATOM 885 C CA . SER B 2 9 ? -2.313 -25.915 -23.135 1.00 21.22 24 SER C CA 1
ATOM 886 C C . SER B 2 9 ? -2.069 -25.905 -24.615 1.00 22.38 24 SER C C 1
ATOM 887 O O . SER B 2 9 ? -3.021 -26.015 -25.352 1.00 24.70 24 SER C O 1
ATOM 890 N N . ASP B 2 10 ? -0.818 -25.767 -25.069 1.00 19.58 25 ASP C N 1
ATOM 891 C CA . ASP B 2 10 ? -0.547 -25.789 -26.480 1.00 22.55 25 ASP C CA 1
ATOM 892 C C . ASP B 2 10 ? -0.214 -27.197 -26.977 1.00 23.21 25 ASP C C 1
ATOM 893 O O . ASP B 2 10 ? 0.274 -27.368 -28.103 1.00 27.53 25 ASP C O 1
ATOM 898 N N . GLY B 2 11 ? -0.466 -28.202 -26.165 1.00 21.17 26 GLY C N 1
ATOM 899 C CA . GLY B 2 11 ? -0.268 -29.600 -26.576 1.00 22.09 26 GLY C CA 1
ATOM 900 C C . GLY B 2 11 ? 1.157 -30.136 -26.487 1.00 26.44 26 GLY C C 1
ATOM 901 O O . GLY B 2 11 ? 1.429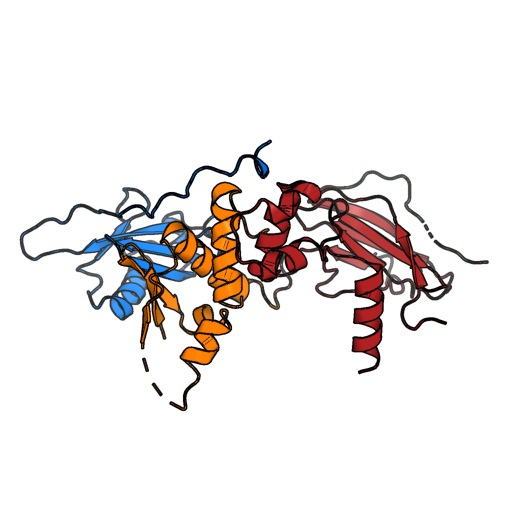 -31.276 -26.868 1.00 26.46 26 GLY C O 1
ATOM 902 N N . HIS B 2 12 ? 2.051 -29.400 -25.848 1.00 19.09 27 HIS C N 1
ATOM 903 C CA . HIS B 2 12 ? 3.348 -29.992 -25.522 1.00 19.37 27 HIS C CA 1
ATOM 904 C C . HIS B 2 12 ? 3.134 -31.066 -24.492 1.00 18.11 27 HIS C C 1
ATOM 905 O O . HIS B 2 12 ? 2.338 -30.886 -23.568 1.00 21.13 27 HIS C O 1
ATOM 912 N N . GLU B 2 13 ? 3.839 -32.165 -24.643 1.00 18.78 28 GLU C N 1
ATOM 913 C CA . GLU B 2 13 ? 3.756 -33.335 -23.709 1.00 19.50 28 GLU C CA 1
ATOM 914 C C . GLU B 2 13 ? 5.054 -33.408 -22.888 1.00 19.32 28 GLU C C 1
ATOM 915 O O . GLU B 2 13 ? 6.108 -33.415 -23.460 1.00 18.45 28 GLU C O 1
ATOM 921 N N . PHE B 2 14 ? 4.919 -33.501 -21.577 1.00 16.89 29 PHE C N 1
ATOM 922 C CA . PHE B 2 14 ? 6.066 -33.569 -20.701 1.00 17.63 29 PHE C CA 1
ATOM 923 C C . PHE B 2 14 ? 5.989 -34.877 -19.955 1.00 16.87 29 PHE C C 1
ATOM 924 O O . PHE B 2 14 ? 5.035 -35.108 -19.138 1.00 19.54 29 PHE C O 1
ATOM 932 N N . ILE B 2 15 ? 7.036 -35.668 -20.151 1.00 16.95 30 ILE C N 1
ATOM 933 C CA . ILE B 2 15 ? 7.058 -37.050 -19.573 1.00 16.64 30 ILE C CA 1
ATOM 934 C C . ILE B 2 15 ? 8.077 -36.965 -18.429 1.00 17.49 30 ILE C C 1
ATOM 935 O O . ILE B 2 15 ? 9.245 -36.602 -18.646 1.00 19.15 30 ILE C O 1
ATOM 940 N N . VAL B 2 16 ? 7.586 -37.177 -17.227 1.00 16.21 31 VAL C N 1
ATOM 941 C CA . VAL B 2 16 ? 8.388 -37.036 -16.035 1.00 17.16 31 VAL C CA 1
ATOM 942 C C . VAL B 2 16 ? 8.219 -38.282 -15.139 1.00 16.47 31 VAL C C 1
ATOM 943 O O . VAL B 2 16 ? 7.186 -38.969 -15.196 1.00 19.64 31 VAL C O 1
ATOM 947 N N . LYS B 2 17 ? 9.268 -38.607 -14.384 1.00 16.44 32 LYS C N 1
ATOM 948 C CA . LYS B 2 17 ? 9.089 -39.691 -13.395 1.00 17.76 32 LYS C CA 1
ATOM 949 C C . LYS B 2 17 ? 7.904 -39.487 -12.459 1.00 19.68 32 LYS C C 1
ATOM 950 O O . LYS B 2 17 ? 7.580 -38.367 -11.967 1.00 18.48 32 LYS C O 1
ATOM 956 N N . ARG B 2 18 ? 7.160 -40.599 -12.279 1.00 20.33 33 ARG C N 1
ATOM 957 C CA . ARG B 2 18 ? 6.008 -40.498 -11.451 1.00 19.21 33 ARG C CA 1
ATOM 958 C C . ARG B 2 18 ? 6.356 -40.004 -10.043 1.00 18.88 33 ARG C C 1
ATOM 959 O O . ARG B 2 18 ? 5.634 -39.155 -9.526 1.00 19.60 33 ARG C O 1
ATOM 967 N N . GLU B 2 19 ? 7.477 -40.468 -9.451 1.00 20.10 34 GLU C N 1
ATOM 968 C CA . GLU B 2 19 ? 7.880 -40.031 -8.093 1.00 23.99 34 GLU C CA 1
ATOM 969 C C . GLU B 2 19 ? 8.060 -38.499 -8.085 1.00 20.26 34 GLU C C 1
ATOM 970 O O . GLU B 2 19 ? 7.753 -37.831 -7.087 1.00 20.21 34 GLU C O 1
ATOM 976 N N . HIS B 2 20 ? 8.611 -37.971 -9.195 1.00 21.38 35 HIS C N 1
ATOM 977 C CA . HIS B 2 20 ? 8.867 -36.498 -9.296 1.00 19.01 35 HIS C CA 1
ATOM 978 C C . HIS B 2 20 ? 7.574 -35.714 -9.382 1.00 17.83 35 HIS C C 1
ATOM 979 O O . HIS B 2 20 ? 7.416 -34.736 -8.702 1.00 18.73 35 HIS C O 1
ATOM 986 N N . ALA B 2 21 ? 6.605 -36.227 -10.158 1.00 16.15 36 ALA C N 1
ATOM 987 C CA . ALA B 2 21 ? 5.331 -35.605 -10.346 1.00 20.17 36 ALA C CA 1
ATOM 988 C C . ALA B 2 21 ? 4.568 -35.564 -9.036 1.00 18.08 36 ALA C C 1
ATOM 989 O O . ALA B 2 21 ? 3.785 -34.638 -8.832 1.00 17.65 36 ALA C O 1
ATOM 991 N N . LEU B 2 22 ? 4.815 -36.489 -8.108 1.00 20.85 37 LEU C N 1
ATOM 992 C CA . LEU B 2 22 ? 4.134 -36.455 -6.805 1.00 22.27 37 LEU C CA 1
ATOM 993 C C . LEU B 2 22 ? 4.609 -35.333 -5.903 1.00 23.33 37 LEU C C 1
ATOM 994 O O . LEU B 2 22 ? 4.028 -35.121 -4.850 1.00 24.82 37 LEU C O 1
ATOM 999 N N . THR B 2 23 ? 5.637 -34.588 -6.319 1.00 18.16 38 THR C N 1
ATOM 1000 C CA . THR B 2 23 ? 5.999 -33.320 -5.648 1.00 18.66 38 THR C CA 1
ATOM 1001 C C . THR B 2 23 ? 4.810 -32.351 -5.625 1.00 17.94 38 THR C C 1
ATOM 1002 O O . THR B 2 23 ? 4.664 -31.539 -4.713 1.00 19.69 38 THR C O 1
ATOM 1006 N N . SER B 2 24 ? 3.953 -32.426 -6.655 1.00 16.21 39 SER C N 1
ATOM 1007 C CA . SER B 2 24 ? 2.750 -31.616 -6.764 1.00 16.95 39 SER C CA 1
ATOM 1008 C C . SER B 2 24 ? 1.682 -32.283 -5.865 1.00 18.68 39 SER C C 1
ATOM 1009 O O . SER B 2 24 ? 1.394 -33.454 -6.075 1.00 17.81 39 SER C O 1
ATOM 1012 N N . GLY B 2 25 ? 1.196 -31.537 -4.857 1.00 18.56 40 GLY C N 1
ATOM 1013 C CA . GLY B 2 25 ? 0.120 -32.117 -3.952 1.00 19.59 40 GLY C CA 1
ATOM 1014 C C . GLY B 2 25 ? -1.094 -32.415 -4.813 1.00 18.94 40 GLY C C 1
ATOM 1015 O O . GLY B 2 25 ? -1.763 -33.450 -4.617 1.00 18.11 40 GLY C O 1
ATOM 1016 N N . THR B 2 26 ? -1.342 -31.548 -5.806 1.00 18.70 41 THR C N 1
ATOM 1017 C CA . THR B 2 26 ? -2.485 -31.747 -6.731 1.00 17.88 41 THR C CA 1
ATOM 1018 C C . THR B 2 26 ? -2.347 -33.094 -7.487 1.00 18.15 41 THR C C 1
ATOM 1019 O O . THR B 2 26 ? -3.301 -33.943 -7.520 1.00 18.86 41 THR C O 1
ATOM 1023 N N . ILE B 2 27 ? -1.180 -33.298 -8.105 1.00 15.37 42 ILE C N 1
ATOM 1024 C CA . ILE B 2 27 ? -1.002 -34.528 -8.851 1.00 17.17 42 ILE C CA 1
ATOM 1025 C C . ILE B 2 27 ? -1.025 -35.708 -7.883 1.00 17.07 42 ILE C C 1
ATOM 1026 O O . ILE B 2 27 ? -1.556 -36.763 -8.264 1.00 17.17 42 ILE C O 1
ATOM 1031 N N . LYS B 2 28 ? -0.320 -35.602 -6.741 1.00 17.46 43 LYS C N 1
ATOM 1032 C CA . LYS B 2 28 ? -0.249 -36.685 -5.759 1.00 17.12 43 LYS C CA 1
ATOM 1033 C C . LYS B 2 28 ? -1.688 -37.179 -5.368 1.00 18.60 43 LYS C C 1
ATOM 1034 O O . LYS B 2 28 ? -1.933 -38.407 -5.376 1.00 20.23 43 LYS C O 1
ATOM 1040 N N . ALA B 2 29 ? -2.573 -36.245 -5.076 1.00 19.44 44 ALA C N 1
ATOM 1041 C CA . ALA B 2 29 ? -3.942 -36.664 -4.705 1.00 22.37 44 ALA C CA 1
ATOM 1042 C C . ALA B 2 29 ? -4.691 -37.293 -5.882 1.00 25.07 44 ALA C C 1
ATOM 1043 O O . ALA B 2 29 ? -5.528 -38.258 -5.733 1.00 21.48 44 ALA C O 1
ATOM 1045 N N . MET B 2 30 ? -4.430 -36.800 -7.082 1.00 19.64 45 MET C N 1
ATOM 1046 C CA . MET B 2 30 ? -5.089 -37.418 -8.257 1.00 20.82 45 MET C CA 1
ATOM 1047 C C . MET B 2 30 ? -4.628 -38.854 -8.489 1.00 23.50 45 MET C C 1
ATOM 1048 O O . MET B 2 30 ? -5.460 -39.708 -8.849 1.00 25.41 45 MET C O 1
ATOM 1053 N N . LEU B 2 31 ? -3.355 -39.156 -8.288 1.00 21.80 46 LEU C N 1
ATOM 1054 C CA . LEU B 2 31 ? -2.820 -40.482 -8.651 1.00 25.09 46 LEU C CA 1
ATOM 1055 C C . LEU B 2 31 ? -2.700 -41.437 -7.460 1.00 29.08 46 LEU C C 1
ATOM 1056 O O . LEU B 2 31 ? -2.165 -42.517 -7.607 1.00 35.35 46 LEU C O 1
ATOM 1061 N N . SER B 2 32 ? -3.188 -41.007 -6.312 1.00 29.26 47 SER C N 1
ATOM 1062 C CA . SER B 2 32 ? -3.207 -41.682 -4.986 1.00 40.16 47 SER C CA 1
ATOM 1063 C C . SER B 2 32 ? -4.145 -42.879 -4.762 1.00 36.71 47 SER C C 1
ATOM 1064 O O . SER B 2 32 ? -4.277 -43.284 -3.619 1.00 44.36 47 SER C O 1
ATOM 1067 N N . GLY B 2 33 ? -4.767 -43.437 -5.793 1.00 34.88 48 GLY C N 1
ATOM 1068 C CA . GLY B 2 33 ? -5.806 -44.468 -5.589 1.00 31.10 48 GLY C CA 1
ATOM 1069 C C . GLY B 2 33 ? -5.201 -45.846 -5.362 1.00 39.89 48 GLY C C 1
ATOM 1070 O O . GLY B 2 33 ? -3.990 -46.029 -5.515 1.00 44.79 48 GLY C O 1
ATOM 1071 N N . PRO B 2 34 ? -6.048 -46.842 -5.029 1.00 33.60 49 PRO C N 1
ATOM 1072 C CA . PRO B 2 34 ? -5.727 -48.224 -4.629 1.00 42.02 49 PRO C CA 1
ATOM 1073 C C . PRO B 2 34 ? -5.110 -49.025 -5.794 1.00 42.83 49 PRO C C 1
ATOM 1074 O O . PRO B 2 34 ? -5.225 -48.596 -6.958 1.00 45.60 49 PRO C O 1
ATOM 1078 N N . ASN B 2 43 ? 0.702 -42.961 -17.311 1.00 39.62 58 ASN C N 1
ATOM 1079 C CA . ASN B 2 43 ? -0.556 -42.312 -16.965 1.00 41.60 58 ASN C CA 1
ATOM 1080 C C . ASN B 2 43 ? -0.521 -40.899 -17.538 1.00 41.11 58 ASN C C 1
ATOM 1081 O O . ASN B 2 43 ? 0.519 -40.250 -17.528 1.00 36.83 58 ASN C O 1
ATOM 1086 N N . GLU B 2 44 ? -1.652 -40.381 -17.973 1.00 36.45 59 GLU C N 1
ATOM 1087 C CA . GLU B 2 44 ? -1.592 -39.074 -18.584 1.00 32.91 59 GLU C CA 1
ATOM 1088 C C . GLU B 2 44 ? -2.489 -38.077 -17.881 1.00 32.70 59 GLU C C 1
ATOM 1089 O O . GLU B 2 44 ? -3.532 -38.434 -17.415 1.00 29.43 59 GLU C O 1
ATOM 1095 N N . VAL B 2 45 ? -2.024 -36.838 -17.698 1.00 24.77 60 VAL C N 1
ATOM 1096 C CA . VAL B 2 45 ? -2.782 -35.830 -17.015 1.00 23.99 60 VAL C CA 1
ATOM 1097 C C . VAL B 2 45 ? -2.831 -34.578 -17.869 1.00 30.16 60 VAL C C 1
ATOM 1098 O O . VAL B 2 45 ? -1.770 -34.047 -18.351 1.00 23.42 60 VAL C O 1
ATOM 1102 N N . ASN B 2 46 ? -4.049 -34.082 -18.050 1.00 26.87 61 ASN C N 1
ATOM 1103 C CA . ASN B 2 46 ? -4.238 -32.954 -18.884 1.00 31.87 61 ASN C CA 1
ATOM 1104 C C . ASN B 2 46 ? -4.194 -31.688 -18.084 1.00 30.22 61 ASN C C 1
ATOM 1105 O O . ASN B 2 46 ? -4.916 -31.579 -17.086 1.00 33.87 61 ASN C O 1
ATOM 1110 N N . PHE B 2 47 ? -3.260 -30.783 -18.437 1.00 23.62 62 PHE C N 1
ATOM 1111 C CA . PHE B 2 47 ? -3.144 -29.526 -17.738 1.00 23.58 62 PHE C CA 1
ATOM 1112 C C . PHE B 2 47 ? -3.249 -28.426 -18.759 1.00 26.80 62 PHE C C 1
ATOM 1113 O O . PHE B 2 47 ? -2.382 -27.524 -18.807 1.00 29.00 62 PHE C O 1
ATOM 1121 N N . ARG B 2 48 ? -4.373 -28.443 -19.473 1.00 24.84 63 ARG C N 1
ATOM 1122 C CA . ARG B 2 48 ? -4.727 -27.526 -20.556 1.00 28.70 63 ARG C CA 1
ATOM 1123 C C . ARG B 2 48 ? -4.856 -26.054 -20.130 1.00 24.27 63 ARG C C 1
ATOM 1124 O O . ARG B 2 48 ? -4.911 -25.205 -20.986 1.00 29.91 63 ARG C O 1
ATOM 1126 N N . GLU B 2 49 ? -4.827 -25.762 -18.848 1.00 21.13 64 GLU C N 1
ATOM 1127 C CA . GLU B 2 49 ? -4.884 -24.370 -18.318 1.00 23.34 64 GLU C CA 1
ATOM 1128 C C . GLU B 2 49 ? -3.408 -23.832 -18.169 1.00 24.47 64 GLU C C 1
ATOM 1129 O O . GLU B 2 49 ? -3.194 -22.668 -17.843 1.00 28.59 64 GLU C O 1
ATOM 1135 N N . ILE B 2 50 ? -2.417 -24.683 -18.365 1.00 19.96 65 ILE C N 1
ATOM 1136 C CA . ILE B 2 50 ? -0.992 -24.258 -18.119 1.00 18.43 65 ILE C CA 1
ATOM 1137 C C . ILE B 2 50 ? -0.209 -24.218 -19.420 1.00 18.45 65 ILE C C 1
ATOM 1138 O O . ILE B 2 50 ? -0.100 -25.249 -20.060 1.00 17.99 65 ILE C O 1
ATOM 1143 N N . PRO B 2 51 ? 0.400 -23.072 -19.788 1.00 17.00 66 PRO C N 1
ATOM 1144 C CA . PRO B 2 51 ? 1.060 -23.078 -21.082 1.00 18.34 66 PRO C CA 1
ATOM 1145 C C . PRO B 2 51 ? 2.399 -23.810 -20.995 1.00 16.82 66 PRO C C 1
ATOM 1146 O O . PRO B 2 51 ? 2.946 -23.964 -19.895 1.00 14.93 66 PRO C O 1
ATOM 1150 N N . SER B 2 52 ? 2.943 -24.250 -22.108 1.00 16.82 67 SER C N 1
ATOM 1151 C CA . SER B 2 52 ? 4.200 -24.951 -22.065 1.00 19.47 67 SER C CA 1
ATOM 1152 C C . SER B 2 52 ? 5.401 -24.174 -21.501 1.00 17.74 67 SER C C 1
ATOM 1153 O O . SER B 2 52 ? 6.267 -24.786 -20.888 1.00 17.45 67 SER C O 1
ATOM 1156 N N . HIS B 2 53 ? 5.494 -22.868 -21.675 1.00 16.37 68 HIS C N 1
ATOM 1157 C CA . HIS B 2 53 ? 6.600 -22.169 -21.004 1.00 16.72 68 HIS C CA 1
ATOM 1158 C C . HIS B 2 53 ? 6.529 -22.159 -19.503 1.00 18.77 68 HIS C C 1
ATOM 1159 O O . HIS B 2 53 ? 7.570 -21.963 -18.865 1.00 21.48 68 HIS C O 1
ATOM 1166 N N . VAL B 2 54 ? 5.369 -22.448 -18.954 1.00 15.11 69 VAL C N 1
ATOM 1167 C CA . VAL B 2 54 ? 5.209 -22.570 -17.531 1.00 14.92 69 VAL C CA 1
ATOM 1168 C C . VAL B 2 54 ? 5.343 -24.002 -17.071 1.00 15.14 69 VAL C C 1
ATOM 1169 O O . VAL B 2 54 ? 6.043 -24.301 -16.121 1.00 13.66 69 VAL C O 1
ATOM 1173 N N . LEU B 2 55 ? 4.674 -24.905 -17.771 1.00 13.54 70 LEU C N 1
ATOM 1174 C CA . LEU B 2 55 ? 4.701 -26.334 -17.328 1.00 15.45 70 LEU C CA 1
ATOM 1175 C C . LEU B 2 55 ? 6.112 -26.969 -17.442 1.00 13.74 70 LEU C C 1
ATOM 1176 O O . LEU B 2 55 ? 6.515 -27.700 -16.562 1.00 14.40 70 LEU C O 1
ATOM 1181 N N . SER B 2 56 ? 6.923 -26.524 -18.413 1.00 12.77 71 SER C N 1
ATOM 1182 C CA . SER B 2 56 ? 8.280 -27.015 -18.493 1.00 15.00 71 SER C CA 1
ATOM 1183 C C . SER B 2 56 ? 9.033 -26.590 -17.215 1.00 15.73 71 SER C C 1
ATOM 1184 O O . SER B 2 56 ? 9.788 -27.388 -16.674 1.00 13.20 71 SER C O 1
ATOM 1187 N N . LYS B 2 57 ? 8.831 -25.346 -16.757 1.00 14.03 72 LYS C N 1
ATOM 1188 C CA . LYS B 2 57 ? 9.506 -24.901 -15.517 1.00 13.48 72 LYS C CA 1
ATOM 1189 C C . LYS B 2 57 ? 9.002 -25.654 -14.266 1.00 12.00 72 LYS C C 1
ATOM 1190 O O . LYS B 2 57 ? 9.759 -25.967 -13.358 1.00 12.53 72 LYS C O 1
ATOM 1196 N N . VAL B 2 58 ? 7.701 -25.924 -14.217 1.00 12.07 73 VAL C N 1
ATOM 1197 C CA . VAL B 2 58 ? 7.138 -26.735 -13.092 1.00 13.54 73 VAL C CA 1
ATOM 1198 C C . VAL B 2 58 ? 7.824 -28.139 -13.057 1.00 13.83 73 VAL C C 1
ATOM 1199 O O . VAL B 2 58 ? 8.213 -28.632 -11.978 1.00 12.77 73 VAL C O 1
ATOM 1203 N N . CYS B 2 59 ? 8.035 -28.748 -14.234 1.00 13.75 74 CYS C N 1
ATOM 1204 C CA . CYS B 2 59 ? 8.693 -30.042 -14.252 1.00 14.00 74 CYS C CA 1
ATOM 1205 C C . CYS B 2 59 ? 10.151 -29.916 -13.778 1.00 13.97 74 CYS C C 1
ATOM 1206 O O . CYS B 2 59 ? 10.649 -30.809 -13.082 1.00 11.97 74 CYS C O 1
ATOM 1209 N N . MET B 2 60 ? 10.810 -28.835 -14.155 1.00 13.69 75 MET C N 1
ATOM 1210 C CA . MET B 2 60 ? 12.208 -28.629 -13.633 1.00 13.78 75 MET C CA 1
ATOM 1211 C C . MET B 2 60 ? 12.167 -28.501 -12.100 1.00 12.29 75 MET C C 1
ATOM 1212 O O . MET B 2 60 ? 13.063 -28.988 -11.406 1.00 13.88 75 MET C O 1
ATOM 1217 N N . TYR B 2 61 ? 11.138 -27.865 -11.583 1.00 12.53 76 TYR C N 1
ATOM 1218 C CA . TYR B 2 61 ? 10.977 -27.707 -10.124 1.00 13.73 76 TYR C CA 1
ATOM 1219 C C . TYR B 2 61 ? 10.860 -29.094 -9.487 1.00 13.82 76 TYR C C 1
ATOM 1220 O O . TYR B 2 61 ? 11.427 -29.320 -8.426 1.00 12.82 76 TYR C O 1
ATOM 1229 N N . PHE B 2 62 ? 10.037 -29.964 -10.081 1.00 13.93 77 PHE C N 1
ATOM 1230 C CA . PHE B 2 62 ? 9.950 -31.345 -9.551 1.00 14.61 77 PHE C CA 1
ATOM 1231 C C . PHE B 2 62 ? 11.332 -31.978 -9.424 1.00 14.31 77 PHE C C 1
ATOM 1232 O O . PHE B 2 62 ? 11.659 -32.516 -8.378 1.00 16.87 77 PHE C O 1
ATOM 1240 N N . THR B 2 63 ? 12.141 -31.910 -10.474 1.00 12.85 78 THR C N 1
ATOM 1241 C CA . THR B 2 63 ? 13.499 -32.502 -10.429 1.00 13.83 78 THR C CA 1
ATOM 1242 C C . THR B 2 63 ? 14.340 -31.885 -9.345 1.00 13.83 78 THR C C 1
ATOM 1243 O O . THR B 2 63 ? 15.057 -32.596 -8.607 1.00 14.76 78 THR C O 1
ATOM 1247 N N . TYR B 2 64 ? 14.231 -30.585 -9.256 1.00 13.06 79 TYR C N 1
ATOM 1248 C CA . TYR B 2 64 ? 15.040 -29.829 -8.279 1.00 13.91 79 TYR C CA 1
ATOM 1249 C C . TYR B 2 64 ? 14.566 -30.182 -6.856 1.00 13.78 79 TYR C C 1
ATOM 1250 O O . TYR B 2 64 ? 15.384 -30.410 -5.982 1.00 14.63 79 TYR C O 1
ATOM 1259 N N . LYS B 2 65 ? 13.259 -30.213 -6.594 1.00 13.02 80 LYS C N 1
ATOM 1260 C CA . LYS B 2 65 ? 12.800 -30.587 -5.236 1.00 14.70 80 LYS C CA 1
ATOM 1261 C C . LYS B 2 65 ? 13.272 -31.989 -4.868 1.00 17.09 80 LYS C C 1
ATOM 1262 O O . LYS B 2 65 ? 13.746 -32.243 -3.751 1.00 15.25 80 LYS C O 1
ATOM 1268 N N . VAL B 2 66 ? 13.153 -32.930 -5.780 1.00 16.48 81 VAL C N 1
ATOM 1269 C CA . VAL B 2 66 ? 13.512 -34.277 -5.412 1.00 16.15 81 VAL C CA 1
ATOM 1270 C C . VAL B 2 66 ? 15.059 -34.406 -5.212 1.00 18.27 81 VAL C C 1
ATOM 1271 O O . VAL B 2 66 ? 15.517 -35.008 -4.249 1.00 17.56 81 VAL C O 1
ATOM 1275 N N . ARG B 2 67 ? 15.836 -33.752 -6.050 1.00 15.95 82 ARG C N 1
ATOM 1276 C CA . ARG B 2 67 ? 17.322 -33.789 -5.881 1.00 17.08 82 ARG C CA 1
ATOM 1277 C C . ARG B 2 67 ? 17.779 -33.152 -4.591 1.00 17.89 82 ARG C C 1
ATOM 1278 O O . ARG B 2 67 ? 18.657 -33.697 -3.920 1.00 17.99 82 ARG C O 1
ATOM 1286 N N . TYR B 2 68 ? 17.216 -31.976 -4.257 1.00 15.90 83 TYR C N 1
ATOM 1287 C CA . TYR B 2 68 ? 17.823 -31.173 -3.211 1.00 17.34 83 TYR C CA 1
ATOM 1288 C C . TYR B 2 68 ? 17.137 -31.329 -1.837 1.00 19.10 83 TYR C C 1
ATOM 1289 O O . TYR B 2 68 ? 17.693 -30.905 -0.788 1.00 19.88 83 TYR C O 1
ATOM 1298 N N . THR B 2 69 ? 15.953 -31.890 -1.791 1.00 18.72 84 THR C N 1
ATOM 1299 C CA . THR B 2 69 ? 15.360 -32.072 -0.491 1.00 21.23 84 THR C CA 1
ATOM 1300 C C . THR B 2 69 ? 16.198 -33.134 0.319 1.00 23.12 84 THR C C 1
ATOM 1301 O O . THR B 2 69 ? 16.614 -34.153 -0.215 1.00 25.89 84 THR C O 1
ATOM 1305 N N . ASN B 2 70 ? 16.424 -32.878 1.587 1.00 27.12 85 ASN C N 1
ATOM 1306 C CA . ASN B 2 70 ? 17.259 -33.795 2.424 1.00 30.71 85 ASN C CA 1
ATOM 1307 C C . ASN B 2 70 ? 18.690 -33.838 1.989 1.00 29.37 85 ASN C C 1
ATOM 1308 O O . ASN B 2 70 ? 19.369 -34.775 2.296 1.00 39.32 85 ASN C O 1
ATOM 1313 N N . SER B 2 71 ? 19.158 -32.854 1.246 1.00 26.05 86 SER C N 1
ATOM 1314 C CA . SER B 2 71 ? 20.536 -32.898 0.763 1.00 26.44 86 SER C CA 1
ATOM 1315 C C . SER B 2 71 ? 21.327 -31.959 1.618 1.00 27.04 86 SER C C 1
ATOM 1316 O O . SER B 2 71 ? 20.786 -30.918 2.092 1.00 28.91 86 SER C O 1
ATOM 1319 N N . SER B 2 72 ? 22.617 -32.270 1.811 1.00 24.35 87 SER C N 1
ATOM 1320 C CA . SER B 2 72 ? 23.415 -31.379 2.611 1.00 32.19 87 SER C CA 1
ATOM 1321 C C . SER B 2 72 ? 24.363 -30.581 1.724 1.00 33.53 87 SER C C 1
ATOM 1322 O O . SER B 2 72 ? 25.266 -29.939 2.207 1.00 45.03 87 SER C O 1
ATOM 1325 N N . THR B 2 73 ? 24.149 -30.641 0.419 1.00 32.63 88 THR C N 1
ATOM 1326 C CA A THR B 2 73 ? 24.969 -29.853 -0.507 0.50 35.49 88 THR C CA 1
ATOM 1327 C CA B THR B 2 73 ? 24.915 -29.868 -0.563 0.50 35.59 88 THR C CA 1
ATOM 1328 C C . THR B 2 73 ? 24.518 -28.385 -0.549 1.00 34.29 88 THR C C 1
ATOM 1329 O O . THR B 2 73 ? 23.481 -28.012 0.000 1.00 28.46 88 THR C O 1
ATOM 1336 N N . GLU B 2 74 ? 25.329 -27.548 -1.190 1.00 29.08 89 GLU C N 1
ATOM 1337 C CA . GLU B 2 74 ? 24.918 -26.206 -1.373 1.00 25.07 89 GLU C CA 1
ATOM 1338 C C . GLU B 2 74 ? 23.724 -26.319 -2.345 1.00 25.10 89 GLU C C 1
ATOM 1339 O O . GLU B 2 74 ? 23.800 -27.027 -3.333 1.00 28.08 89 GLU C O 1
ATOM 1345 N N . ILE B 2 75 ? 22.633 -25.661 -2.058 1.00 21.41 90 ILE C N 1
ATOM 1346 C CA . ILE B 2 75 ? 21.451 -25.677 -2.897 1.00 20.24 90 ILE C CA 1
ATOM 1347 C C . ILE B 2 75 ? 21.481 -24.443 -3.822 1.00 19.02 90 ILE C C 1
ATOM 1348 O O . ILE B 2 75 ? 21.591 -23.311 -3.324 1.00 19.08 90 ILE C O 1
ATOM 1353 N N . PRO B 2 76 ? 21.408 -24.632 -5.172 1.00 17.39 91 PRO C N 1
ATOM 1354 C CA . PRO B 2 76 ? 21.364 -23.466 -6.046 1.00 15.68 91 PRO C CA 1
ATOM 1355 C C . PRO B 2 76 ? 20.006 -22.845 -6.068 1.00 16.38 91 PRO C C 1
ATOM 1356 O O . PRO B 2 76 ? 19.001 -23.488 -5.639 1.00 16.51 91 PRO C O 1
ATOM 1360 N N . GLU B 2 77 ? 19.924 -21.564 -6.386 1.00 15.55 92 GLU C N 1
ATOM 1361 C CA . GLU B 2 77 ? 18.630 -20.903 -6.466 1.00 15.90 92 GLU C CA 1
ATOM 1362 C C . GLU B 2 77 ? 17.779 -21.544 -7.573 1.00 16.67 92 GLU C C 1
ATOM 1363 O O . GLU B 2 77 ? 18.307 -21.910 -8.654 1.00 16.33 92 GLU C O 1
ATOM 1369 N N . PHE B 2 78 ? 16.475 -21.675 -7.332 1.00 14.96 93 PHE C N 1
ATOM 1370 C CA . PHE B 2 78 ? 15.613 -22.027 -8.462 1.00 14.98 93 PHE C CA 1
ATOM 1371 C C . PHE B 2 78 ? 15.312 -20.768 -9.257 1.00 14.09 93 PHE C C 1
ATOM 1372 O O . PHE B 2 78 ? 14.751 -19.775 -8.741 1.00 16.06 93 PHE C O 1
ATOM 1380 N N . PRO B 2 79 ? 15.708 -20.763 -10.526 1.00 15.45 94 PRO C N 1
ATOM 1381 C CA . PRO B 2 79 ? 15.646 -19.489 -11.267 1.00 16.45 94 PRO C CA 1
ATOM 1382 C C . PRO B 2 79 ? 14.280 -19.275 -11.890 1.00 15.75 94 PRO C C 1
ATOM 1383 O O . PRO B 2 79 ? 13.707 -20.178 -12.501 1.00 18.79 94 PRO C O 1
ATOM 1387 N N . ILE B 2 80 ? 13.775 -18.056 -11.735 1.00 15.49 95 ILE C N 1
ATOM 1388 C CA . ILE B 2 80 ? 12.520 -17.703 -12.375 1.00 17.18 95 ILE C CA 1
ATOM 1389 C C . ILE B 2 80 ? 12.644 -16.320 -13.078 1.00 18.35 95 ILE C C 1
ATOM 1390 O O . ILE B 2 80 ? 12.833 -15.311 -12.402 1.00 18.70 95 ILE C O 1
ATOM 1395 N N . ALA B 2 81 ? 12.437 -16.310 -14.379 1.00 18.13 96 ALA C N 1
ATOM 1396 C CA . ALA B 2 81 ? 12.542 -15.044 -15.160 1.00 20.84 96 ALA C CA 1
ATOM 1397 C C . ALA B 2 81 ? 11.328 -14.200 -14.742 1.00 17.99 96 ALA C C 1
ATOM 1398 O O . ALA B 2 81 ? 10.209 -14.726 -14.577 1.00 19.19 96 ALA C O 1
ATOM 1400 N N . PRO B 2 82 ? 11.494 -12.876 -14.549 1.00 19.12 97 PRO C N 1
ATOM 1401 C CA . PRO B 2 82 ? 10.338 -12.024 -14.161 1.00 17.94 97 PRO C CA 1
ATOM 1402 C C . PRO B 2 82 ? 9.118 -12.256 -15.058 1.00 17.78 97 PRO C C 1
ATOM 1403 O O . PRO B 2 82 ? 7.978 -12.262 -14.584 1.00 16.04 97 PRO C O 1
ATOM 1407 N N . GLU B 2 83 ? 9.304 -12.432 -16.363 1.00 16.27 98 GLU C N 1
ATOM 1408 C CA . GLU B 2 83 ? 8.131 -12.502 -17.207 1.00 18.61 98 GLU C CA 1
ATOM 1409 C C . GLU B 2 83 ? 7.330 -13.800 -17.130 1.00 18.19 98 GLU C C 1
ATOM 1410 O O . GLU B 2 83 ? 6.237 -13.866 -17.689 1.00 18.97 98 GLU C O 1
ATOM 1416 N N . ILE B 2 84 ? 7.890 -14.837 -16.483 1.00 17.28 99 ILE C N 1
ATOM 1417 C CA . ILE B 2 84 ? 7.040 -15.992 -16.243 1.00 16.57 99 ILE C CA 1
ATOM 1418 C C . ILE B 2 84 ? 6.547 -16.087 -14.797 1.00 16.10 99 ILE C C 1
ATOM 1419 O O . ILE B 2 84 ? 5.733 -16.962 -14.463 1.00 15.51 99 ILE C O 1
ATOM 1424 N N . ALA B 2 85 ? 6.962 -15.135 -13.944 1.00 14.64 100 ALA C N 1
ATOM 1425 C CA . ALA B 2 85 ? 6.680 -15.282 -12.509 1.00 15.30 100 ALA C CA 1
ATOM 1426 C C . ALA B 2 85 ? 5.189 -15.362 -12.151 1.00 15.02 100 ALA C C 1
ATOM 1427 O O . ALA B 2 85 ? 4.815 -16.205 -11.275 1.00 17.45 100 ALA C O 1
ATOM 1429 N N . LEU B 2 86 ? 4.336 -14.491 -12.724 1.00 14.69 101 LEU C N 1
ATOM 1430 C CA . LEU B 2 86 ? 2.951 -14.512 -12.360 1.00 15.97 101 LEU C CA 1
ATOM 1431 C C . LEU B 2 86 ? 2.253 -15.798 -12.758 1.00 16.45 101 LEU C C 1
ATOM 1432 O O . LEU B 2 86 ? 1.572 -16.374 -11.945 1.00 16.69 101 LEU C O 1
ATOM 1437 N N . GLU B 2 87 ? 2.441 -16.271 -13.993 1.00 15.11 102 GLU C N 1
ATOM 1438 C CA . GLU B 2 87 ? 1.825 -17.501 -14.386 1.00 16.60 102 GLU C CA 1
ATOM 1439 C C . GLU B 2 87 ? 2.376 -18.689 -13.615 1.00 15.64 102 GLU C C 1
ATOM 1440 O O . GLU B 2 87 ? 1.637 -19.596 -13.286 1.00 15.11 102 GLU C O 1
ATOM 1446 N N . LEU B 2 88 ? 3.684 -18.699 -13.333 1.00 14.99 103 LEU C N 1
ATOM 1447 C CA . LEU B 2 88 ? 4.257 -19.792 -12.559 1.00 16.40 103 LEU C CA 1
ATOM 1448 C C . LEU B 2 88 ? 3.730 -19.823 -11.120 1.00 15.17 103 LEU C C 1
ATOM 1449 O O . LEU B 2 88 ? 3.437 -20.867 -10.593 1.00 15.58 103 LEU C O 1
ATOM 1454 N N . LEU B 2 89 ? 3.483 -18.645 -10.591 1.00 15.10 104 LEU C N 1
ATOM 1455 C CA . LEU B 2 89 ? 2.889 -18.550 -9.276 1.00 14.82 104 LEU C CA 1
ATOM 1456 C C . LEU B 2 89 ? 1.467 -19.138 -9.281 1.00 14.96 104 LEU C C 1
ATOM 1457 O O . LEU B 2 89 ? 1.160 -19.915 -8.419 1.00 16.29 104 LEU C O 1
ATOM 1462 N N . MET B 2 90 ? 0.678 -18.812 -10.280 1.00 17.75 105 MET C N 1
ATOM 1463 C CA . MET B 2 90 ? -0.655 -19.371 -10.358 1.00 17.25 105 MET C CA 1
ATOM 1464 C C . MET B 2 90 ? -0.578 -20.916 -10.579 1.00 18.07 105 MET C C 1
ATOM 1465 O O . MET B 2 90 ? -1.401 -21.647 -9.982 1.00 17.44 105 MET C O 1
ATOM 1470 N N . ALA B 2 91 ? 0.385 -21.386 -11.409 1.00 14.54 106 ALA C N 1
ATOM 1471 C CA . ALA B 2 91 ? 0.519 -22.835 -11.571 1.00 15.33 106 ALA C CA 1
ATOM 1472 C C . ALA B 2 91 ? 0.924 -23.488 -10.260 1.00 16.39 106 ALA C C 1
ATOM 1473 O O . ALA B 2 91 ? 0.374 -24.542 -9.888 1.00 19.47 106 ALA C O 1
ATOM 1475 N N . ALA B 2 92 ? 1.905 -22.901 -9.548 1.00 14.81 107 ALA C N 1
ATOM 1476 C CA . ALA B 2 92 ? 2.371 -23.519 -8.329 1.00 15.14 107 ALA C CA 1
ATOM 1477 C C . ALA B 2 92 ? 1.223 -23.588 -7.321 1.00 16.86 107 ALA C C 1
ATOM 1478 O O . ALA B 2 92 ? 1.096 -24.546 -6.531 1.00 17.18 107 ALA C O 1
ATOM 1480 N N . ASN B 2 93 ? 0.462 -22.519 -7.287 1.00 15.32 108 ASN C N 1
ATOM 1481 C CA . ASN B 2 93 ? -0.698 -22.455 -6.350 1.00 19.21 108 ASN C CA 1
ATOM 1482 C C . ASN B 2 93 ? -1.738 -23.588 -6.685 1.00 19.19 108 ASN C C 1
ATOM 1483 O O . ASN B 2 93 ? -2.201 -24.327 -5.776 1.00 20.77 108 ASN C O 1
ATOM 1488 N N . PHE B 2 94 ? -2.022 -23.705 -7.965 1.00 17.47 109 PHE C N 1
ATOM 1489 C CA . PHE B 2 94 ? -3.020 -24.665 -8.518 1.00 19.64 109 PHE C CA 1
ATOM 1490 C C . PHE B 2 94 ? -2.478 -26.096 -8.289 1.00 20.22 109 PHE C C 1
ATOM 1491 O O . PHE B 2 94 ? -3.234 -27.070 -8.005 1.00 22.36 109 PHE C O 1
ATOM 1499 N N . LEU B 2 95 ? -1.203 -26.256 -8.530 1.00 15.60 110 LEU C N 1
ATOM 1500 C CA . LEU B 2 95 ? -0.544 -27.550 -8.384 1.00 16.79 110 LEU C CA 1
ATOM 1501 C C . LEU B 2 95 ? -0.170 -27.942 -6.948 1.00 17.13 110 LEU C C 1
ATOM 1502 O O . LEU B 2 95 ? 0.274 -29.106 -6.741 1.00 18.94 110 LEU C O 1
ATOM 1507 N N . ASP B 2 96 ? -0.272 -27.002 -6.000 1.00 18.30 111 ASP C N 1
ATOM 1508 C CA . ASP B 2 96 ? 0.189 -27.197 -4.648 1.00 18.59 111 ASP C CA 1
ATOM 1509 C C . ASP B 2 96 ? 1.636 -27.726 -4.535 1.00 19.99 111 ASP C C 1
ATOM 1510 O O . ASP B 2 96 ? 1.896 -28.825 -4.070 1.00 17.41 111 ASP C O 1
ATOM 1515 N N . CYS B 2 97 ? 2.599 -26.935 -5.005 1.00 21.95 112 CYS C N 1
ATOM 1516 C CA . CYS B 2 97 ? 3.957 -27.384 -4.853 1.00 18.75 112 CYS C CA 1
ATOM 1517 C C . CYS B 2 97 ? 4.837 -26.116 -4.659 1.00 18.18 112 CYS C C 1
ATOM 1518 O O . CYS B 2 97 ? 6.031 -26.409 -4.499 1.00 17.04 112 CYS C O 1
ATOM 1522 N N . GLU C 3 2 ? 28.598 -10.750 33.981 1.00 41.06 560 GLU H N 1
ATOM 1523 C CA . GLU C 3 2 ? 28.177 -9.729 32.956 1.00 40.16 560 GLU H CA 1
ATOM 1524 C C . GLU C 3 2 ? 27.754 -10.468 31.685 1.00 38.47 560 GLU H C 1
ATOM 1525 O O . GLU C 3 2 ? 28.200 -11.596 31.416 1.00 40.26 560 GLU H O 1
ATOM 1527 N N . ALA C 3 3 ? 26.900 -9.840 30.901 1.00 35.14 561 ALA H N 1
ATOM 1528 C CA . ALA C 3 3 ? 26.377 -10.520 29.717 1.00 34.10 561 ALA H CA 1
ATOM 1529 C C . ALA C 3 3 ? 27.426 -10.347 28.598 1.00 38.44 561 ALA H C 1
ATOM 1530 O O . ALA C 3 3 ? 27.853 -9.222 28.338 1.00 40.74 561 ALA H O 1
ATOM 1532 N N . LEU C 3 4 ? 27.888 -11.432 27.970 1.00 28.85 562 LEU H N 1
ATOM 1533 C CA . LEU C 3 4 ? 28.893 -11.329 26.912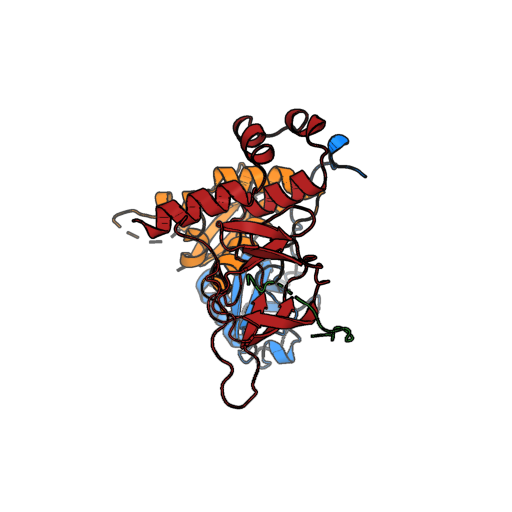 1.00 27.67 562 LEU H CA 1
ATOM 1534 C C . LEU C 3 4 ? 28.300 -11.749 25.542 1.00 27.78 562 LEU H C 1
ATOM 1535 O O . LEU C 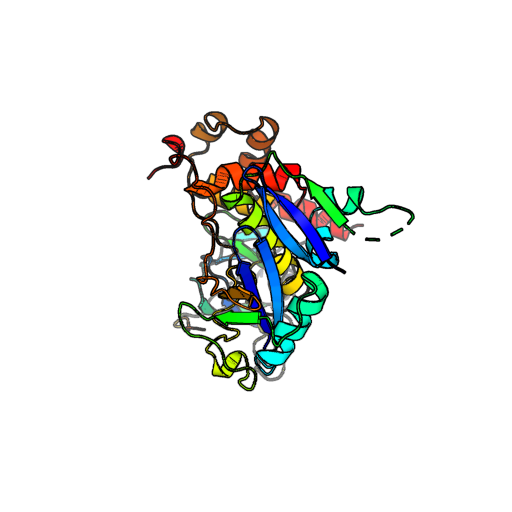3 4 ? 27.924 -12.919 25.364 1.00 28.34 562 LEU H O 1
ATOM 1540 N N . ALA C 3 5 ? 28.174 -10.769 24.656 1.00 26.50 563 ALA H N 1
ATOM 1541 C CA . ALA C 3 5 ? 27.492 -10.948 23.360 1.00 23.97 563 ALA H CA 1
ATOM 1542 C C . ALA C 3 5 ? 28.567 -11.269 22.354 1.00 24.78 563 ALA H C 1
ATOM 1543 O O . ALA C 3 5 ? 29.769 -10.976 22.467 1.00 23.57 563 ALA H O 1
ATOM 1553 N N . TYR C 3 7 ? 31.023 -11.176 18.920 1.00 23.55 565 TYR H N 1
ATOM 1554 C CA . TYR C 3 7 ? 31.616 -9.990 18.202 1.00 23.77 565 TYR H CA 1
ATOM 1555 C C . TYR C 3 7 ? 32.478 -10.537 17.100 1.00 26.22 565 TYR H C 1
ATOM 1556 O O . TYR C 3 7 ? 32.843 -11.724 17.073 1.00 23.78 565 TYR H O 1
ATOM 1565 N N . ILE C 3 8 ? 32.890 -9.662 16.215 1.00 25.25 566 ILE H N 1
ATOM 1566 C CA . ILE C 3 8 ? 33.598 -10.114 15.060 1.00 28.94 566 ILE H CA 1
ATOM 1567 C C . ILE C 3 8 ? 34.996 -9.522 15.118 1.00 29.43 566 ILE H C 1
ATOM 1568 O O . ILE C 3 8 ? 35.108 -8.318 15.196 1.00 32.79 566 ILE H O 1
ATOM 1573 N N . PRO C 3 9 ? 36.040 -10.360 15.059 1.00 34.19 567 PRO H N 1
ATOM 1574 C CA . PRO C 3 9 ? 37.430 -9.870 15.017 1.00 36.16 567 PRO H CA 1
ATOM 1575 C C . PRO C 3 9 ? 37.670 -9.081 13.743 1.00 38.98 567 PRO H C 1
ATOM 1576 O O . PRO C 3 9 ? 37.140 -9.479 12.716 1.00 40.76 567 PRO H O 1
ATOM 1580 N N . MET C 3 10 ? 38.419 -7.964 13.805 1.00 47.40 568 MET H N 1
ATOM 1581 C CA . MET C 3 10 ? 38.840 -7.251 12.589 1.00 45.91 568 MET H CA 1
ATOM 1582 C C . MET C 3 10 ? 39.702 -8.258 11.823 1.00 47.30 568 MET H C 1
ATOM 1583 O O . MET C 3 10 ? 40.719 -8.755 12.339 1.00 52.60 568 MET H O 1
ATOM 1588 N N . ASP C 3 11 ? 39.264 -8.592 10.620 1.00 41.61 569 ASP H N 1
ATOM 1589 C CA . ASP C 3 11 ? 39.891 -9.631 9.821 1.00 44.63 569 ASP H CA 1
ATOM 1590 C C . ASP C 3 11 ? 39.235 -9.535 8.470 1.00 41.89 569 ASP H C 1
ATOM 1591 O O . ASP C 3 11 ? 38.105 -9.048 8.366 1.00 40.07 569 ASP H O 1
ATOM 1596 N N . ASP C 3 12 ? 39.931 -9.943 7.415 1.00 34.56 570 ASP H N 1
ATOM 1597 C CA . ASP C 3 12 ? 39.289 -9.994 6.124 1.00 35.46 570 ASP H CA 1
ATOM 1598 C C . ASP C 3 12 ? 38.324 -11.207 6.110 1.00 35.16 570 ASP H C 1
ATOM 1599 O O . ASP C 3 12 ? 38.638 -12.256 6.681 1.00 37.45 570 ASP H O 1
ATOM 1604 N N . ASP C 3 13 ? 37.180 -11.028 5.461 1.00 33.93 571 ASP H N 1
ATOM 1605 C CA . ASP C 3 13 ? 36.406 -12.159 4.958 1.00 33.12 571 ASP H CA 1
ATOM 1606 C C . ASP C 3 13 ? 37.187 -12.963 3.946 1.00 38.08 571 ASP H C 1
ATOM 1607 O O . ASP C 3 13 ? 38.157 -12.494 3.344 1.00 33.84 571 ASP H O 1
ATOM 1612 N N . PHE C 3 14 ? 36.765 -14.190 3.742 1.00 31.05 572 PHE H N 1
ATOM 1613 C CA . PHE C 3 14 ? 37.435 -14.985 2.760 1.00 33.42 572 PHE H CA 1
ATOM 1614 C C . PHE C 3 14 ? 36.419 -15.486 1.777 1.00 35.19 572 PHE H C 1
ATOM 1615 O O . PHE C 3 14 ? 35.226 -15.505 2.065 1.00 29.23 572 PHE H O 1
ATOM 1623 N N . GLN C 3 15 ? 36.893 -15.821 0.572 1.00 34.01 573 GLN H N 1
ATOM 1624 C CA . GLN C 3 15 ? 36.055 -16.303 -0.483 1.00 32.13 573 GLN H CA 1
ATOM 1625 C C . GLN C 3 15 ? 35.875 -17.820 -0.315 1.00 36.01 573 GLN H C 1
ATOM 1626 O O . GLN C 3 15 ? 36.815 -18.497 0.075 1.00 35.65 573 GLN H O 1
ATOM 1632 N N . LEU C 3 16 ? 34.674 -18.338 -0.586 1.00 30.52 574 LEU H N 1
ATOM 1633 C CA . LEU C 3 16 ? 34.442 -19.800 -0.601 1.00 31.31 574 LEU H CA 1
ATOM 1634 C C . LEU C 3 16 ? 34.549 -20.202 -2.054 1.00 32.73 574 LEU H C 1
ATOM 1635 O O . LEU C 3 16 ? 34.270 -19.317 -2.898 1.00 37.14 574 LEU H O 1
ATOM 1640 N N . ARG D 4 10 ? 13.909 -16.095 29.893 1.00 55.10 60 ARG V N 1
ATOM 1641 C CA . ARG D 4 10 ? 13.083 -17.307 30.044 1.00 46.86 60 ARG V CA 1
ATOM 1642 C C . ARG D 4 10 ? 12.164 -17.677 28.841 1.00 42.69 60 ARG V C 1
ATOM 1643 O O . ARG D 4 10 ? 11.313 -18.568 29.000 1.00 46.74 60 ARG V O 1
ATOM 1651 N N . PRO D 4 11 ? 12.269 -16.984 27.673 1.00 39.54 61 PRO V N 1
ATOM 1652 C CA . PRO D 4 11 ? 11.563 -17.634 26.545 1.00 33.55 61 PRO V CA 1
ATOM 1653 C C . PRO D 4 11 ? 12.270 -18.948 26.224 1.00 27.37 61 PRO V C 1
ATOM 1654 O O . PRO D 4 11 ? 13.424 -19.163 26.609 1.00 29.19 61 PRO V O 1
ATOM 1658 N N . VAL D 4 12 ? 11.615 -19.801 25.469 1.00 24.59 62 VAL V N 1
ATOM 1659 C CA . VAL D 4 12 ? 12.204 -21.135 25.238 1.00 23.92 62 VAL V CA 1
ATOM 1660 C C . VAL D 4 12 ? 13.403 -20.999 24.314 1.00 25.78 62 VAL V C 1
ATOM 1661 O O . VAL D 4 12 ? 14.464 -21.572 24.592 1.00 27.26 62 VAL V O 1
ATOM 1665 N N . LEU D 4 13 ? 13.240 -20.202 23.243 1.00 24.90 63 LEU V N 1
ATOM 1666 C CA . LEU D 4 13 ? 14.422 -19.871 22.352 1.00 24.30 63 LEU V CA 1
ATOM 1667 C C . LEU D 4 13 ? 15.198 -18.608 22.774 1.00 24.13 63 LEU V C 1
ATOM 1668 O O . LEU D 4 13 ? 14.722 -17.471 22.624 1.00 25.65 63 LEU V O 1
ATOM 1673 N N . ARG D 4 14 ? 16.393 -18.817 23.298 1.00 23.33 64 ARG V N 1
ATOM 1674 C CA . ARG D 4 14 ? 17.236 -17.722 23.786 1.00 25.65 64 ARG V CA 1
ATOM 1675 C C . ARG D 4 14 ? 18.677 -18.236 23.877 1.00 22.71 64 ARG V C 1
ATOM 1676 O O . ARG D 4 14 ? 18.911 -19.450 23.989 1.00 22.90 64 ARG V O 1
ATOM 1684 N N . SER D 4 15 ? 19.664 -17.330 23.782 1.00 24.54 65 SER V N 1
ATOM 1685 C CA . SER D 4 15 ? 21.046 -17.735 24.140 1.00 20.86 65 SER V CA 1
ATOM 1686 C C . SER D 4 15 ? 21.159 -17.822 25.694 1.00 23.71 65 SER V C 1
ATOM 1687 O O . SER D 4 15 ? 20.349 -17.199 26.425 1.00 25.94 65 SER V O 1
ATOM 1690 N N . VAL D 4 16 ? 22.071 -18.662 26.132 1.00 24.71 66 VAL V N 1
ATOM 1691 C CA . VAL D 4 16 ? 22.408 -18.760 27.572 1.00 26.32 66 VAL V CA 1
ATOM 1692 C C . VAL D 4 16 ? 23.684 -17.970 27.701 1.00 29.95 66 VAL V C 1
ATOM 1693 O O . VAL D 4 16 ? 24.576 -18.063 26.835 1.00 28.11 66 VAL V O 1
ATOM 1697 N N . ASN D 4 17 ? 23.790 -17.178 28.776 1.00 27.69 67 ASN V N 1
ATOM 1698 C CA . ASN D 4 17 ? 25.015 -16.470 29.020 1.00 30.47 67 ASN V CA 1
ATOM 1699 C C . ASN D 4 17 ? 26.120 -17.323 29.596 1.00 30.76 67 ASN V C 1
ATOM 1700 O O . ASN D 4 17 ? 26.557 -17.106 30.731 1.00 28.70 67 ASN V O 1
ATOM 1705 N N . SER D 4 18 ? 26.603 -18.259 28.805 1.00 27.58 68 SER V N 1
ATOM 1706 C CA . SER D 4 18 ? 27.642 -19.188 29.215 1.00 28.23 68 SER V CA 1
ATOM 1707 C C . SER D 4 18 ? 28.987 -18.511 29.504 1.00 29.66 68 SER V C 1
ATOM 1708 O O . SER D 4 18 ? 29.761 -19.021 30.310 1.00 31.73 68 SER V O 1
ATOM 1711 N N . ARG D 4 19 ? 29.247 -17.391 28.841 1.00 29.58 69 ARG V N 1
ATOM 1712 C CA . ARG D 4 19 ? 30.569 -16.679 28.902 1.00 32.01 69 ARG V CA 1
ATOM 1713 C C . ARG D 4 19 ? 31.711 -17.632 28.518 1.00 30.88 69 ARG V C 1
ATOM 1714 O O . ARG D 4 19 ? 32.879 -17.391 28.816 1.00 31.79 69 ARG V O 1
ATOM 1716 N N . GLU D 4 20 ? 31.392 -18.739 27.870 1.00 29.77 70 GLU V N 1
ATOM 1717 C CA . GLU D 4 20 ? 32.482 -19.624 27.381 1.00 28.28 70 GLU V CA 1
ATOM 1718 C C . GLU D 4 20 ? 32.711 -19.425 25.880 1.00 27.40 70 GLU V C 1
ATOM 1719 O O . GLU D 4 20 ? 31.857 -19.818 25.088 1.00 27.09 70 GLU V O 1
ATOM 1725 N N . PRO D 4 21 ? 33.843 -18.848 25.490 1.00 28.23 71 PRO V N 1
ATOM 1726 C CA . PRO D 4 21 ? 34.145 -18.568 24.062 1.00 28.72 71 PRO V CA 1
ATOM 1727 C C . PRO D 4 21 ? 34.073 -19.770 23.127 1.00 27.36 71 PRO V C 1
ATOM 1728 O O . PRO D 4 21 ? 34.513 -20.884 23.482 1.00 27.29 71 PRO V O 1
ATOM 1732 N N . SER D 4 22 ? 33.514 -19.538 21.932 1.00 24.12 72 SER V N 1
ATOM 1733 C CA . SER D 4 22 ? 33.488 -20.548 20.892 1.00 26.02 72 SER V CA 1
ATOM 1734 C C . SER D 4 22 ? 33.684 -19.811 19.615 1.00 23.82 72 SER V C 1
ATOM 1735 O O . SER D 4 22 ? 32.867 -18.956 19.294 1.00 21.25 72 SER V O 1
ATOM 1738 N N . GLN D 4 23 ? 34.778 -20.118 18.918 1.00 24.02 73 GLN V N 1
ATOM 1739 C CA . GLN D 4 23 ? 35.069 -19.496 17.642 1.00 26.68 73 GLN V CA 1
ATOM 1740 C C . GLN D 4 23 ? 34.224 -20.284 16.603 1.00 24.17 73 GLN V C 1
ATOM 1741 O O . GLN D 4 23 ? 34.293 -21.503 16.496 1.00 27.08 73 GLN V O 1
ATOM 1743 N N . VAL D 4 24 ? 33.525 -19.524 15.788 1.00 21.36 74 VAL V N 1
ATOM 1744 C CA . VAL D 4 24 ? 32.681 -20.019 14.732 1.00 22.77 74 VAL V CA 1
ATOM 1745 C C . VAL D 4 24 ? 33.082 -19.411 13.393 1.00 21.36 74 VAL V C 1
ATOM 1746 O O . VAL D 4 24 ? 33.592 -18.316 13.356 1.00 22.41 74 VAL V O 1
ATOM 1750 N N . ILE D 4 25 ? 32.800 -20.124 12.284 1.00 21.38 75 ILE V N 1
ATOM 1751 C CA . ILE D 4 25 ? 33.065 -19.559 10.963 1.00 21.94 75 ILE V CA 1
ATOM 1752 C C . ILE D 4 25 ? 31.703 -19.603 10.252 1.00 21.72 75 ILE V C 1
ATOM 1753 O O . ILE D 4 25 ? 31.169 -20.667 9.993 1.00 21.28 75 ILE V O 1
ATOM 1758 N N . PHE D 4 26 ? 31.160 -18.412 9.949 1.00 18.16 76 PHE V N 1
ATOM 1759 C CA . PHE D 4 26 ? 29.907 -18.324 9.126 1.00 17.56 76 PHE V CA 1
ATOM 1760 C C . PHE D 4 26 ? 30.343 -18.513 7.703 1.00 19.98 76 PHE V C 1
ATOM 1761 O O . PHE D 4 26 ? 31.202 -17.741 7.193 1.00 20.14 76 PHE V O 1
ATOM 1769 N N . CYS D 4 27 ? 29.760 -19.522 7.005 1.00 16.44 77 CYS V N 1
ATOM 1770 C CA . CYS D 4 27 ? 30.098 -19.724 5.568 1.00 18.17 77 CYS V CA 1
ATOM 1771 C C . CYS D 4 27 ? 28.831 -19.549 4.758 1.00 18.36 77 CYS V C 1
ATOM 1772 O O . CYS D 4 27 ? 27.883 -20.350 4.907 1.00 18.00 77 CYS V O 1
ATOM 1775 N N . ASN D 4 28 ? 28.761 -18.461 3.990 1.00 17.49 78 ASN V N 1
ATOM 1776 C CA . ASN D 4 28 ? 27.550 -18.177 3.221 1.00 15.93 78 ASN V CA 1
ATOM 1777 C C . ASN D 4 28 ? 27.563 -18.885 1.901 1.00 17.22 78 ASN V C 1
ATOM 1778 O O . ASN D 4 28 ? 28.137 -18.393 0.904 1.00 16.98 78 ASN V O 1
ATOM 1783 N N . ARG D 4 29 ? 26.973 -20.099 1.911 1.00 17.91 79 ARG V N 1
ATOM 1784 C CA . ARG D 4 29 ? 26.946 -20.965 0.708 1.00 19.60 79 ARG V CA 1
ATOM 1785 C C . ARG D 4 29 ? 25.589 -20.818 0.056 1.00 21.37 79 ARG V C 1
ATOM 1786 O O . ARG D 4 29 ? 24.888 -21.785 -0.291 1.00 21.11 79 ARG V O 1
ATOM 1794 N N . SER D 4 30 ? 25.179 -19.574 -0.072 1.00 19.20 80 SER V N 1
ATOM 1795 C CA . SER D 4 30 ? 23.931 -19.216 -0.695 1.00 20.13 80 SER V CA 1
ATOM 1796 C C . SER D 4 30 ? 24.196 -18.078 -1.651 1.00 19.37 80 SER V C 1
ATOM 1797 O O . SER D 4 30 ? 25.259 -17.434 -1.550 1.00 19.52 80 SER V O 1
ATOM 1800 N N . PRO D 4 31 ? 23.233 -17.780 -2.532 1.00 18.71 81 PRO V N 1
ATOM 1801 C CA . PRO D 4 31 ? 23.413 -16.662 -3.436 1.00 19.29 81 PRO V CA 1
ATOM 1802 C C . PRO D 4 31 ? 22.839 -15.341 -2.863 1.00 19.19 81 PRO V C 1
ATOM 1803 O O . PRO D 4 31 ? 22.817 -14.292 -3.553 1.00 19.39 81 PRO V O 1
ATOM 1807 N N . ARG D 4 32 ? 22.351 -15.389 -1.627 1.00 15.97 82 ARG V N 1
ATOM 1808 C CA . ARG D 4 32 ? 21.702 -14.218 -0.968 1.00 16.27 82 ARG V CA 1
ATOM 1809 C C . ARG D 4 32 ? 22.742 -13.451 -0.146 1.00 16.77 82 ARG V C 1
ATOM 18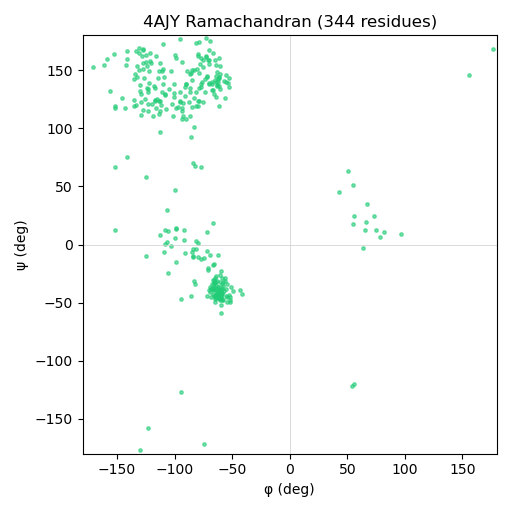10 O O . ARG D 4 32 ? 23.784 -14.011 0.249 1.00 17.01 82 ARG V O 1
ATOM 1818 N N . VAL D 4 33 ? 22.436 -12.174 0.081 1.00 16.65 83 VAL V N 1
ATOM 1819 C CA . VAL D 4 33 ? 23.186 -11.447 1.137 1.00 16.02 83 VAL V CA 1
ATOM 1820 C C . VAL D 4 33 ? 22.585 -11.984 2.452 1.00 14.25 83 VAL V C 1
ATOM 1821 O O . VAL D 4 33 ? 21.374 -11.879 2.627 1.00 18.16 83 VAL V O 1
ATOM 1825 N N . VAL D 4 34 ? 23.400 -12.545 3.335 1.00 16.32 84 VAL V N 1
ATOM 1826 C CA . VAL D 4 34 ? 22.871 -13.194 4.557 1.00 14.99 84 VAL V CA 1
ATOM 1827 C C . VAL D 4 34 ? 23.009 -12.287 5.810 1.00 15.23 84 VAL V C 1
ATOM 1828 O O . VAL D 4 34 ? 24.102 -11.703 6.012 1.00 17.06 84 VAL V O 1
ATOM 1832 N N . LEU D 4 35 ? 21.892 -12.080 6.505 1.00 13.74 85 LEU V N 1
ATOM 1833 C CA . LEU D 4 35 ? 21.872 -11.425 7.844 1.00 15.35 85 LEU V CA 1
ATOM 1834 C C . LEU D 4 35 ? 21.931 -12.544 8.909 1.00 17.31 85 LEU V C 1
ATOM 1835 O O . LEU D 4 35 ? 20.943 -13.319 9.098 1.00 18.46 85 LEU V O 1
ATOM 1840 N N . PRO D 4 36 ? 23.017 -12.593 9.684 1.00 16.17 86 PRO V N 1
ATOM 1841 C CA . PRO D 4 36 ? 22.994 -13.393 10.897 1.00 16.06 86 PRO V CA 1
ATOM 1842 C C . PRO D 4 36 ? 22.241 -12.733 12.014 1.00 18.84 86 PRO V C 1
ATOM 1843 O O . PRO D 4 36 ? 22.358 -11.513 12.180 1.00 19.05 86 PRO V O 1
ATOM 1847 N N . VAL D 4 37 ? 21.417 -13.528 12.694 1.00 17.33 87 VAL V N 1
ATOM 1848 C CA . VAL D 4 37 ? 20.516 -12.980 13.703 1.00 17.71 87 VAL V CA 1
ATOM 1849 C C . VAL D 4 37 ? 20.881 -13.751 14.953 1.00 17.44 87 VAL V C 1
ATOM 1850 O O . VAL D 4 37 ? 20.748 -14.977 14.991 1.00 18.10 87 VAL V O 1
ATOM 1854 N N . TRP D 4 38 ? 21.291 -13.027 15.995 1.00 19.03 88 TRP V N 1
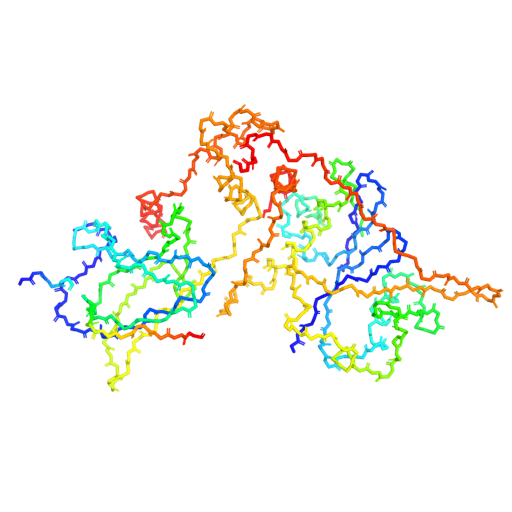ATOM 1855 C CA . TRP D 4 38 ? 21.639 -13.629 17.278 1.00 17.26 88 TRP V CA 1
ATOM 1856 C C . TRP D 4 38 ? 20.453 -13.430 18.204 1.00 19.10 88 TRP V C 1
ATOM 1857 O O . TRP D 4 38 ? 19.878 -12.310 18.305 1.00 19.27 88 TRP V O 1
ATOM 1868 N N . LEU D 4 39 ? 20.033 -14.519 18.844 1.00 17.61 89 LEU V N 1
ATOM 1869 C CA . LEU D 4 39 ? 19.025 -14.391 19.855 1.00 20.28 89 LEU V CA 1
ATOM 1870 C C . LEU D 4 39 ? 19.684 -14.036 21.185 1.00 17.80 89 LEU V C 1
ATOM 1871 O O . LEU D 4 39 ? 20.490 -14.822 21.690 1.00 19.96 89 LEU V O 1
ATOM 1876 N N . ASN D 4 40 ? 19.331 -12.866 21.737 1.00 20.95 90 ASN V N 1
ATOM 1877 C CA . ASN D 4 40 ? 19.995 -12.457 22.994 1.00 23.47 90 ASN V CA 1
ATOM 1878 C C . ASN D 4 40 ? 19.478 -13.252 24.205 1.00 22.90 90 ASN V C 1
ATOM 1879 O O . ASN D 4 40 ? 18.795 -14.236 24.047 1.00 22.50 90 ASN V O 1
ATOM 1884 N N . PHE D 4 41 ? 19.864 -12.858 25.420 1.00 24.13 91 PHE V N 1
ATOM 1885 C CA . PHE D 4 41 ? 19.550 -13.691 26.560 1.00 24.78 91 PHE V CA 1
ATOM 1886 C C . PHE D 4 41 ? 18.075 -13.535 26.968 1.00 25.75 91 PHE V C 1
ATOM 1887 O O . PHE D 4 41 ? 17.544 -14.358 27.742 1.00 30.72 91 PHE V O 1
ATOM 1895 N N . ASP D 4 42 ? 17.401 -12.528 26.423 1.00 27.43 92 ASP V N 1
ATOM 1896 C CA . ASP D 4 42 ? 15.900 -12.471 26.528 1.00 28.95 92 ASP V CA 1
ATOM 1897 C C . ASP D 4 42 ? 15.151 -12.981 25.287 1.00 28.42 92 ASP V C 1
ATOM 1898 O O . ASP D 4 42 ? 13.931 -12.872 25.177 1.00 26.91 92 ASP V O 1
ATOM 1903 N N . GLY D 4 43 ? 15.884 -13.669 24.390 1.00 25.37 93 GLY V N 1
ATOM 1904 C CA . GLY D 4 43 ? 15.279 -14.231 23.212 1.00 25.54 93 GLY V CA 1
ATOM 1905 C C . GLY D 4 43 ? 14.942 -13.227 22.151 1.00 25.60 93 GLY V C 1
ATOM 1906 O O . GLY D 4 43 ? 14.204 -13.577 21.264 1.00 25.40 93 GLY V O 1
ATOM 1907 N N . GLU D 4 44 ? 15.452 -11.973 22.249 1.00 23.09 94 GLU V N 1
ATOM 1908 C CA . GLU D 4 44 ? 15.129 -10.944 21.264 1.00 23.17 94 GLU V CA 1
ATOM 1909 C C . GLU D 4 44 ? 16.226 -11.031 20.145 1.00 23.29 94 GLU V C 1
ATOM 1910 O O . GLU D 4 44 ? 17.412 -11.178 20.451 1.00 21.86 94 GLU V O 1
ATOM 1912 N N . PRO D 4 45 ? 15.790 -10.968 18.902 1.00 22.74 95 PRO V N 1
ATOM 1913 C CA . PRO D 4 45 ? 16.727 -11.112 17.809 1.00 20.92 95 PRO V CA 1
ATOM 1914 C C . PRO D 4 45 ? 17.510 -9.839 17.553 1.00 20.78 95 PRO V C 1
ATOM 1915 O O . PRO D 4 45 ? 16.937 -8.748 17.553 1.00 23.57 95 PRO V O 1
ATOM 1919 N N . GLN D 4 46 ? 18.807 -9.991 17.382 1.00 20.89 96 GLN V N 1
ATOM 1920 C CA . GLN D 4 46 ? 19.692 -8.840 17.145 1.00 21.34 96 GLN V CA 1
ATOM 1921 C C . GLN D 4 46 ? 20.428 -9.059 15.851 1.00 21.26 96 GLN V C 1
ATOM 1922 O O . GLN D 4 46 ? 20.974 -10.136 15.683 1.00 20.92 96 GLN V O 1
ATOM 1928 N N . PRO D 4 47 ? 20.495 -8.022 14.990 1.00 22.02 97 PRO V N 1
ATOM 1929 C CA . PRO D 4 47 ? 21.236 -8.241 13.720 1.00 19.55 97 PRO V CA 1
ATOM 1930 C C . PRO D 4 47 ? 22.746 -8.154 13.896 1.00 19.50 97 PRO V C 1
ATOM 1931 O O . PRO D 4 47 ? 23.269 -7.413 14.764 1.00 20.46 97 PRO V O 1
ATOM 1935 N N . TYR D 4 48 ? 23.456 -8.923 13.109 1.00 17.04 98 TYR V N 1
ATOM 1936 C CA . TYR D 4 48 ? 24.936 -8.837 13.006 1.00 18.91 98 TYR V CA 1
ATOM 1937 C C . TYR D 4 48 ? 25.320 -8.543 11.536 1.00 16.33 98 TYR V C 1
ATOM 1938 O O . TYR D 4 48 ? 24.489 -8.665 10.644 1.00 17.16 98 TYR V O 1
ATOM 1947 N N . PRO D 4 49 ? 26.597 -8.114 11.275 1.00 17.34 99 PRO V N 1
ATOM 1948 C CA . PRO D 4 49 ? 26.946 -7.692 9.976 1.00 15.93 99 PRO V CA 1
ATOM 1949 C C . PRO D 4 49 ? 26.676 -8.796 8.927 1.00 16.00 99 PRO V C 1
ATOM 1950 O O . PRO D 4 49 ? 26.952 -9.951 9.192 1.00 18.11 99 PRO V O 1
ATOM 1954 N N . THR D 4 50 ? 26.188 -8.376 7.789 1.00 16.26 100 THR V N 1
ATOM 1955 C CA . THR D 4 50 ? 25.769 -9.322 6.736 1.00 16.18 100 THR V CA 1
ATOM 1956 C C . THR D 4 50 ? 26.966 -9.907 6.022 1.00 19.08 100 THR V C 1
ATOM 1957 O O . THR D 4 50 ? 28.095 -9.333 6.056 1.00 17.10 100 THR V O 1
ATOM 1961 N N . LEU D 4 51 ? 26.733 -11.073 5.380 1.00 17.51 101 LEU V N 1
ATOM 1962 C CA . LEU D 4 51 ? 27.763 -11.764 4.583 1.00 18.72 101 LEU V CA 1
ATOM 1963 C C . LEU D 4 51 ? 27.356 -11.795 3.125 1.00 18.93 101 LEU V C 1
ATOM 1964 O O . LEU D 4 51 ? 26.217 -12.223 2.781 1.00 19.38 101 LEU V O 1
ATOM 1969 N N . PRO D 4 52 ? 28.234 -11.292 2.228 1.00 17.72 102 PRO V N 1
ATOM 1970 C CA . PRO D 4 52 ? 27.936 -11.422 0.841 1.00 18.25 102 PRO V CA 1
ATOM 1971 C C . PRO D 4 52 ? 27.912 -12.898 0.389 1.00 17.66 102 PRO V C 1
ATOM 1972 O O . PRO D 4 52 ? 28.483 -13.759 1.039 1.00 19.56 102 PRO V O 1
ATOM 1976 N N . PRO D 4 53 ? 27.237 -13.131 -0.719 1.00 18.70 103 PRO V N 1
ATOM 1977 C CA . PRO D 4 53 ? 27.215 -14.510 -1.221 1.00 21.52 103 PRO V CA 1
ATOM 1978 C C . PRO D 4 53 ? 28.591 -15.081 -1.378 1.00 21.99 103 PRO V C 1
ATOM 1979 O O . PRO D 4 53 ? 29.531 -14.396 -1.884 1.00 21.77 103 PRO V O 1
ATOM 1983 N N . GLY D 4 54 ? 28.772 -16.351 -0.998 1.00 18.88 104 GLY V N 1
ATOM 1984 C CA . GLY D 4 54 ? 30.014 -16.997 -1.309 1.00 23.15 104 GLY V CA 1
ATOM 1985 C C . GLY D 4 54 ? 31.171 -16.542 -0.477 1.00 23.65 104 GLY V C 1
ATOM 1986 O O . GLY D 4 54 ? 32.352 -16.671 -0.887 1.00 29.51 104 GLY V O 1
ATOM 1987 N N . THR D 4 55 ? 30.877 -16.022 0.720 1.00 23.20 105 THR V N 1
ATOM 1988 C CA . THR D 4 55 ? 31.939 -15.574 1.584 1.00 22.48 105 THR V CA 1
ATOM 1989 C C . THR D 4 55 ? 31.814 -16.204 2.955 1.00 21.15 105 THR V C 1
ATOM 1990 O O . THR D 4 55 ? 30.686 -16.634 3.365 1.00 22.59 105 THR V O 1
ATOM 1994 N N . GLY D 4 56 ? 32.948 -16.264 3.627 1.00 21.61 106 GLY V N 1
ATOM 1995 C CA . GLY D 4 56 ? 33.076 -16.782 4.989 1.00 23.94 106 GLY V CA 1
ATOM 1996 C C . GLY D 4 56 ? 33.643 -15.735 5.918 1.00 24.37 106 GLY V C 1
ATOM 1997 O O . GLY D 4 56 ? 34.381 -14.819 5.485 1.00 25.00 106 GLY V O 1
ATOM 1998 N N . ARG D 4 57 ? 33.388 -15.902 7.204 1.00 22.39 107 ARG V N 1
ATOM 1999 C CA . ARG D 4 57 ? 33.811 -14.922 8.186 1.00 23.31 107 ARG V CA 1
ATOM 2000 C C . ARG D 4 57 ? 33.924 -15.604 9.501 1.00 22.54 107 ARG V C 1
ATOM 2001 O O . ARG D 4 57 ? 32.979 -16.304 9.952 1.00 24.83 107 ARG V O 1
ATOM 2009 N N . ARG D 4 58 ? 35.036 -15.360 10.168 1.00 23.17 108 ARG V N 1
ATOM 2010 C CA . ARG D 4 58 ? 35.223 -15.780 11.575 1.00 22.48 108 ARG V CA 1
ATOM 2011 C C . ARG D 4 58 ? 34.515 -14.893 12.571 1.00 20.92 108 ARG V C 1
ATOM 2012 O O . ARG D 4 58 ? 34.517 -13.664 12.450 1.00 22.01 108 ARG V O 1
ATOM 2020 N N . ILE D 4 59 ? 33.907 -15.538 13.568 1.00 20.44 109 ILE V N 1
ATOM 2021 C CA . ILE D 4 59 ? 33.053 -14.919 14.582 1.00 19.17 109 ILE V CA 1
ATOM 2022 C C . ILE D 4 59 ? 33.502 -15.378 15.943 1.00 20.71 109 ILE V C 1
ATOM 2023 O O . ILE D 4 59 ? 33.777 -16.591 16.152 1.00 22.26 109 ILE V O 1
ATOM 2028 N N . HIS D 4 60 ? 33.548 -14.444 16.883 1.00 21.81 110 HIS V N 1
ATOM 2029 C CA . HIS D 4 60 ? 33.711 -14.844 18.293 1.00 21.94 110 HIS V CA 1
ATOM 2030 C C . HIS D 4 60 ? 32.373 -14.955 18.914 1.00 20.13 110 HIS V C 1
ATOM 2031 O O . HIS D 4 60 ? 31.709 -13.964 19.120 1.00 21.90 110 HIS V O 1
ATOM 2038 N N . SER D 4 61 ? 31.921 -16.180 19.184 1.00 19.28 111 SER V N 1
ATOM 2039 C CA . SER D 4 61 ? 30.663 -16.339 19.861 1.00 18.92 111 SER V CA 1
ATOM 2040 C C . SER D 4 61 ? 30.906 -17.151 21.122 1.00 22.88 111 SER V C 1
ATOM 2041 O O . SER D 4 61 ? 32.013 -17.156 21.675 1.00 24.01 111 SER V O 1
ATOM 2044 N N . TYR D 4 62 ? 29.852 -17.775 21.608 1.00 21.52 112 TYR V N 1
ATOM 2045 C CA . TYR D 4 62 ? 29.923 -18.445 22.926 1.00 21.61 112 TYR V CA 1
ATOM 2046 C C . TYR D 4 62 ? 29.150 -19.721 22.893 1.00 25.37 112 TYR V C 1
ATOM 2047 O O . TYR D 4 62 ? 28.170 -19.800 22.150 1.00 21.97 112 TYR V O 1
ATOM 2056 N N . ARG D 4 63 ? 29.502 -20.675 23.753 1.00 23.38 113 ARG V N 1
ATOM 2057 C CA . ARG D 4 63 ? 28.768 -21.938 23.848 1.00 24.14 113 ARG V CA 1
ATOM 2058 C C . ARG D 4 63 ? 27.326 -21.629 24.263 1.00 25.79 113 ARG V C 1
ATOM 2059 O O . ARG D 4 63 ? 27.056 -20.787 25.154 1.00 23.32 113 ARG V O 1
ATOM 2067 N N . GLY D 4 64 ? 26.377 -22.295 23.609 1.00 22.27 114 GLY V N 1
ATOM 2068 C CA . GLY D 4 64 ? 24.967 -22.181 23.979 1.00 23.29 114 GLY V CA 1
ATOM 2069 C C . GLY D 4 64 ? 24.309 -20.905 23.467 1.00 21.70 114 GLY V C 1
ATOM 2070 O O . GLY D 4 64 ? 23.159 -20.604 23.823 1.00 20.74 114 GLY V O 1
ATOM 2071 N N . HIS D 4 65 ? 24.996 -20.103 22.648 1.00 19.80 115 HIS V N 1
ATOM 2072 C CA . HIS D 4 65 ? 24.293 -18.960 22.055 1.00 19.41 115 HIS V CA 1
ATOM 2073 C C . HIS D 4 65 ? 23.479 -19.476 20.862 1.00 19.39 115 HIS V C 1
ATOM 2074 O O . HIS D 4 65 ? 23.846 -20.512 20.294 1.00 19.25 115 HIS V O 1
ATOM 2081 N N . LEU D 4 66 ? 22.355 -18.828 20.536 1.00 18.26 116 LEU V N 1
ATOM 2082 C CA . LEU D 4 66 ? 21.522 -19.235 19.358 1.00 16.62 116 LEU V CA 1
ATOM 2083 C C . LEU D 4 66 ? 21.577 -18.247 18.231 1.00 15.36 116 LEU V C 1
ATOM 2084 O O . LEU D 4 66 ? 21.546 -16.995 18.465 1.00 17.39 116 LEU V O 1
ATOM 2089 N N . TRP D 4 67 ? 21.678 -18.773 17.009 1.00 15.70 117 TRP V N 1
ATOM 2090 C CA . TRP D 4 67 ? 21.754 -17.936 15.832 1.00 15.75 117 TRP V CA 1
ATOM 2091 C C . TRP D 4 67 ? 20.775 -18.473 14.814 1.00 15.42 117 TRP V C 1
ATOM 2092 O O . TRP D 4 67 ? 20.642 -19.678 14.662 1.00 18.30 117 TRP V O 1
ATOM 2103 N N . LEU D 4 68 ? 20.155 -17.560 14.063 1.00 17.17 118 LEU V N 1
ATOM 2104 C CA . LEU D 4 68 ? 19.489 -17.955 12.805 1.00 15.07 118 LEU V CA 1
ATOM 2105 C C . LEU D 4 68 ? 19.939 -17.014 11.698 1.00 16.58 118 LEU V C 1
ATOM 2106 O O . LEU D 4 68 ? 20.610 -15.988 11.897 1.00 16.66 118 LEU V O 1
ATOM 2111 N N . PHE D 4 69 ? 19.598 -17.384 10.473 1.00 15.63 119 PHE V N 1
ATOM 2112 C CA . PHE D 4 69 ? 20.081 -16.611 9.317 1.00 15.57 119 PHE V CA 1
ATOM 2113 C C . PHE D 4 69 ? 18.988 -16.370 8.308 1.00 17.16 119 PHE V C 1
ATOM 2114 O O . PHE D 4 69 ? 18.163 -17.260 8.038 1.00 17.62 119 PHE V O 1
ATOM 2122 N N . ARG D 4 70 ? 18.986 -15.171 7.703 1.00 14.71 120 ARG V N 1
ATOM 2123 C CA . ARG D 4 70 ? 17.899 -14.780 6.808 1.00 14.97 120 ARG V CA 1
ATOM 2124 C C . ARG D 4 70 ? 18.475 -14.000 5.620 1.00 15.47 120 ARG V C 1
ATOM 2125 O O . ARG D 4 70 ? 19.616 -13.467 5.677 1.00 15.91 120 ARG V O 1
ATOM 2133 N N . ASP D 4 71 ? 17.731 -13.924 4.542 1.00 14.48 121 ASP V N 1
ATOM 2134 C CA . ASP D 4 71 ? 18.129 -13.012 3.473 1.00 16.28 121 ASP V CA 1
ATOM 2135 C C . ASP D 4 71 ? 18.044 -11.593 4.050 1.00 15.61 121 ASP V C 1
ATOM 2136 O O . ASP D 4 71 ? 17.067 -11.256 4.644 1.00 16.19 121 ASP V O 1
ATOM 2141 N N . ALA D 4 72 ? 19.120 -10.789 3.951 1.00 17.02 122 ALA V N 1
ATOM 2142 C CA . ALA D 4 72 ? 19.139 -9.511 4.666 1.00 16.88 122 ALA V CA 1
ATOM 2143 C C . ALA D 4 72 ? 18.081 -8.525 4.139 1.00 16.93 122 ALA V C 1
ATOM 2144 O O . ALA D 4 72 ? 17.576 -7.706 4.914 1.00 20.08 122 ALA V O 1
ATOM 2146 N N . GLY D 4 73 ? 17.797 -8.583 2.842 1.00 17.96 123 GLY V N 1
ATOM 2147 C CA . GLY D 4 73 ? 16.898 -7.677 2.173 1.00 19.69 123 GLY V CA 1
ATOM 2148 C C . GLY D 4 73 ? 15.414 -8.031 2.284 1.00 20.53 123 GLY V C 1
ATOM 2149 O O . GLY D 4 73 ? 14.569 -7.146 2.360 1.00 22.55 123 GLY V O 1
ATOM 2150 N N . THR D 4 74 ? 15.110 -9.342 2.368 1.00 16.92 124 THR V N 1
ATOM 2151 C CA . THR D 4 74 ? 13.734 -9.809 2.258 1.00 17.34 124 THR V CA 1
ATOM 2152 C C . THR D 4 74 ? 13.298 -10.662 3.471 1.00 17.58 124 THR V C 1
ATOM 2153 O O . THR D 4 74 ? 12.093 -10.881 3.632 1.00 19.61 124 THR V O 1
ATOM 2157 N N . HIS D 4 75 ? 14.253 -11.021 4.321 1.00 17.43 125 HIS V N 1
ATOM 2158 C CA . HIS D 4 75 ? 14.102 -11.925 5.477 1.00 18.72 125 HIS V CA 1
ATOM 2159 C C . HIS D 4 75 ? 13.543 -13.256 5.095 1.00 16.62 125 HIS V C 1
ATOM 2160 O O . HIS D 4 75 ? 13.086 -13.993 5.992 1.00 16.02 125 HIS V O 1
ATOM 2167 N N . ASP D 4 76 ? 13.734 -13.658 3.817 1.00 14.81 126 ASP V N 1
ATOM 2168 C CA . ASP D 4 76 ? 13.478 -15.079 3.447 1.00 16.63 126 ASP V CA 1
ATOM 2169 C C . ASP D 4 76 ? 14.265 -16.015 4.387 1.00 16.04 126 ASP V C 1
ATOM 2170 O O . ASP D 4 76 ? 15.416 -15.757 4.717 1.00 17.78 126 ASP V O 1
ATOM 2175 N N . GLY D 4 77 ? 13.665 -17.171 4.743 1.00 17.29 127 GLY V N 1
ATOM 2176 C CA . GLY D 4 77 ? 14.297 -18.130 5.630 1.00 18.22 127 GLY V CA 1
ATOM 2177 C C . GLY D 4 77 ? 15.518 -18.725 5.021 1.00 18.43 127 GLY V C 1
ATOM 2178 O O . GLY D 4 77 ? 15.552 -19.048 3.819 1.00 17.23 127 GLY V O 1
ATOM 2179 N N . LEU D 4 78 ? 16.527 -18.921 5.830 1.00 16.62 128 LEU V N 1
ATOM 2180 C CA . LEU D 4 78 ? 17.676 -19.713 5.366 1.00 15.34 128 LEU V CA 1
ATOM 2181 C C . LEU D 4 78 ? 17.953 -20.805 6.359 1.00 15.35 128 LEU V C 1
ATOM 2182 O O . LEU D 4 78 ? 17.415 -20.780 7.487 1.00 17.11 128 LEU V O 1
ATOM 2187 N N . LEU D 4 79 ? 18.792 -21.773 5.971 1.00 15.76 129 LEU V N 1
ATOM 2188 C CA . LEU D 4 79 ? 19.144 -22.874 6.857 1.00 16.47 129 LEU V CA 1
ATOM 2189 C C . LEU D 4 79 ? 20.579 -22.783 7.221 1.00 16.99 129 LEU V C 1
ATOM 2190 O O . LEU D 4 79 ? 21.389 -22.163 6.475 1.00 15.98 129 LEU V O 1
ATOM 2195 N N . VAL D 4 80 ? 20.946 -23.384 8.373 1.00 15.32 130 VAL V N 1
ATOM 2196 C CA . VAL D 4 80 ? 22.366 -23.355 8.784 1.00 16.78 130 VAL V CA 1
ATOM 2197 C C . VAL D 4 80 ? 22.655 -24.797 9.234 1.00 17.18 130 VAL V C 1
ATOM 2198 O O . VAL D 4 80 ? 21.925 -25.350 10.075 1.00 18.72 130 VAL V O 1
ATOM 2202 N N . ASN D 4 81 ? 23.672 -25.402 8.621 1.00 17.62 131 ASN V N 1
ATOM 2203 C CA . ASN D 4 81 ? 23.859 -26.874 8.713 1.00 18.09 131 ASN V CA 1
ATOM 2204 C C . ASN D 4 81 ? 22.540 -27.620 8.558 1.00 20.06 131 ASN V C 1
ATOM 2205 O O . ASN D 4 81 ? 22.254 -28.587 9.353 1.00 21.22 131 ASN V O 1
ATOM 2210 N N . GLN D 4 82 ? 21.752 -27.194 7.560 1.00 18.58 132 GLN V N 1
ATOM 2211 C CA . GLN D 4 82 ? 20.491 -27.822 7.154 1.00 20.08 132 GLN V CA 1
ATOM 2212 C C . GLN D 4 82 ? 19.386 -27.751 8.205 1.00 22.90 132 GLN V C 1
ATOM 2213 O O . GLN D 4 82 ? 18.378 -28.460 8.088 1.00 24.28 132 GLN V O 1
ATOM 2219 N N . THR D 4 83 ? 19.565 -26.936 9.240 1.00 20.47 133 THR V N 1
ATOM 2220 C CA . THR D 4 83 ? 18.483 -26.734 10.199 1.00 18.99 133 THR V CA 1
ATOM 2221 C C . THR D 4 83 ? 18.168 -25.276 10.506 1.00 22.74 133 THR V C 1
ATOM 2222 O O . THR D 4 83 ? 18.771 -24.391 9.905 1.00 18.80 133 THR V O 1
ATOM 2226 N N . GLU D 4 84 ? 17.236 -24.992 11.426 1.00 18.91 134 GLU V N 1
ATOM 2227 C CA . GLU D 4 84 ? 16.806 -23.602 11.571 1.00 18.45 134 GLU V CA 1
ATOM 2228 C C . GLU D 4 84 ? 17.739 -22.750 12.450 1.00 17.64 134 GLU V C 1
ATOM 2229 O O . GLU D 4 84 ? 17.816 -21.529 12.241 1.00 19.66 134 GLU V O 1
ATOM 2235 N N . LEU D 4 85 ? 18.325 -23.360 13.462 1.00 19.64 135 LEU V N 1
ATOM 2236 C CA . LEU D 4 85 ? 19.049 -22.661 14.519 1.00 18.66 135 LEU V CA 1
ATOM 2237 C C . LEU D 4 85 ? 20.423 -23.254 14.617 1.00 19.57 135 LEU V C 1
ATOM 2238 O O . LEU D 4 85 ? 20.609 -24.443 14.414 1.00 20.90 135 LEU V O 1
ATOM 2243 N N . PHE D 4 86 ? 21.400 -22.383 14.882 1.00 15.95 136 PHE V N 1
ATOM 2244 C CA . PHE D 4 86 ? 22.771 -22.816 15.060 1.00 19.25 136 PHE V CA 1
ATOM 2245 C C . PHE D 4 86 ? 23.203 -22.475 16.496 1.00 19.81 136 PHE V C 1
ATOM 2246 O O . PHE D 4 86 ? 22.972 -21.358 16.953 1.00 18.25 136 PHE V O 1
ATOM 2254 N N . VAL D 4 87 ? 23.857 -23.426 17.151 1.00 19.31 137 VAL V N 1
ATOM 2255 C CA . VAL D 4 87 ? 24.332 -23.230 18.552 1.00 19.73 137 VAL V CA 1
ATOM 2256 C C . VAL D 4 87 ? 25.786 -23.599 18.665 1.00 19.75 137 VAL V C 1
ATOM 2257 O O . VAL D 4 87 ? 26.139 -24.746 18.491 1.00 21.30 137 VAL V O 1
ATOM 2261 N N . PRO D 4 88 ? 26.687 -22.600 18.889 1.00 21.03 138 PRO V N 1
ATOM 2262 C CA . PRO D 4 88 ? 28.092 -22.983 19.000 1.00 22.44 138 PRO V CA 1
ATOM 2263 C C . PRO D 4 88 ? 28.301 -23.953 20.208 1.00 26.50 138 PRO V C 1
ATOM 2264 O O . PRO D 4 88 ? 27.616 -23.837 21.234 1.00 23.64 138 PRO V O 1
ATOM 2268 N N . SER D 4 89 ? 29.203 -24.908 20.030 1.00 25.99 139 SER V N 1
ATOM 2269 C CA . SER D 4 89 ? 29.647 -25.823 21.076 1.00 29.10 139 SER V CA 1
ATOM 2270 C C . SER D 4 89 ? 31.127 -25.457 21.442 1.00 31.46 139 SER V C 1
ATOM 2271 O O . SER D 4 89 ? 31.778 -24.637 20.766 1.00 32.67 139 SER V O 1
ATOM 2274 N N . LEU D 4 90 ? 31.697 -26.069 22.491 1.00 31.10 140 LEU V N 1
ATOM 2275 C CA . LEU D 4 90 ? 33.116 -25.790 22.774 1.00 32.43 140 LEU V CA 1
ATOM 2276 C C . LEU D 4 90 ? 33.971 -26.270 21.604 1.00 33.90 140 LEU V C 1
ATOM 2277 O O . LEU D 4 90 ? 33.750 -27.339 21.086 1.00 34.97 140 LEU V O 1
ATOM 2282 N N . ASN D 4 91 ? 34.947 -25.473 21.217 1.00 33.76 141 ASN V N 1
ATOM 2283 C CA . ASN D 4 91 ? 35.914 -25.838 20.157 1.00 32.82 141 ASN V CA 1
ATOM 2284 C C . ASN D 4 91 ? 36.785 -27.021 20.593 1.00 39.44 141 ASN V C 1
ATOM 2285 O O . ASN D 4 91 ? 37.342 -26.977 21.663 1.00 36.18 141 ASN V O 1
ATOM 2290 N N . VAL D 4 92 ? 36.904 -28.066 19.782 1.00 39.24 142 VAL V N 1
ATOM 2291 C CA . VAL D 4 92 ? 37.771 -29.184 20.162 1.00 41.47 142 VAL V CA 1
ATOM 2292 C C . VAL D 4 92 ? 39.114 -28.942 19.501 1.00 46.60 142 VAL V C 1
ATOM 2293 O O . VAL D 4 92 ? 39.182 -28.747 18.272 1.00 44.47 142 VAL V O 1
ATOM 2295 N N . ASP D 4 93 ? 40.179 -28.884 20.315 1.00 47.75 143 ASP V N 1
ATOM 2296 C CA . ASP D 4 93 ? 41.529 -28.767 19.788 1.00 47.76 143 ASP V CA 1
ATOM 2297 C C . ASP D 4 93 ? 41.642 -27.552 18.853 1.00 48.23 143 ASP V C 1
ATOM 2298 O O . ASP D 4 93 ? 42.083 -27.684 17.731 1.00 49.53 143 ASP V O 1
ATOM 2300 N N . GLY D 4 94 ? 41.217 -26.372 19.306 1.00 51.12 144 GLY V N 1
ATOM 2301 C CA . GLY D 4 94 ? 41.342 -25.164 18.484 1.00 47.00 144 GLY V CA 1
ATOM 2302 C C . GLY D 4 94 ? 40.562 -25.087 17.154 1.00 51.52 144 GLY V C 1
ATOM 2303 O O . GLY D 4 94 ? 40.629 -24.054 16.483 1.00 55.53 144 GLY V O 1
ATOM 2304 N N . GLN D 4 95 ? 39.835 -26.143 16.745 1.00 45.41 145 GLN V N 1
ATOM 2305 C CA . GLN D 4 95 ? 39.050 -26.113 15.455 1.00 39.84 145 GLN V CA 1
ATOM 2306 C C . GLN D 4 95 ? 37.719 -25.331 15.624 1.00 35.23 145 GLN V C 1
ATOM 2307 O O . GLN D 4 95 ? 36.929 -25.661 16.472 1.00 30.77 145 GLN V O 1
ATOM 2309 N N . PRO D 4 96 ? 37.464 -24.277 14.811 1.00 34.70 146 PRO V N 1
ATOM 2310 C CA . PRO D 4 96 ? 36.170 -23.577 14.904 1.00 30.27 146 PRO V CA 1
ATOM 2311 C C . PRO D 4 96 ? 35.037 -24.409 14.376 1.00 25.72 146 PRO V C 1
ATOM 2312 O O . PRO D 4 96 ? 35.271 -25.303 13.539 1.00 27.60 146 PRO V O 1
ATOM 2316 N N . ILE D 4 97 ? 33.823 -24.077 14.793 1.00 26.82 147 ILE V N 1
ATOM 2317 C CA . ILE D 4 97 ? 32.672 -24.815 14.328 1.00 24.14 147 ILE V CA 1
ATOM 2318 C C . ILE D 4 97 ? 32.219 -24.071 13.056 1.00 23.62 147 ILE V C 1
ATOM 2319 O O . ILE D 4 97 ? 32.096 -22.805 13.100 1.00 23.74 147 ILE V O 1
ATOM 2321 N N . PHE D 4 98 ? 31.846 -24.831 12.017 1.00 22.11 148 PHE V N 1
ATOM 2322 C CA . PHE D 4 98 ? 31.324 -24.188 10.837 1.00 22.06 148 PHE V CA 1
ATOM 2323 C C . PHE D 4 98 ? 29.825 -24.038 10.913 1.00 23.31 148 PHE V C 1
ATOM 2324 O O . PHE D 4 98 ? 29.100 -25.014 11.255 1.00 22.68 148 PHE V O 1
ATOM 2332 N N . ALA D 4 99 ? 29.343 -22.855 10.491 1.00 19.21 149 ALA V N 1
ATOM 2333 C CA . ALA D 4 99 ? 27.945 -22.669 10.306 1.00 18.59 149 ALA V CA 1
ATOM 2334 C C . ALA D 4 99 ? 27.730 -22.498 8.781 1.00 19.52 149 ALA V C 1
ATOM 2335 O O . ALA D 4 99 ? 27.991 -21.432 8.197 1.00 18.36 149 ALA V O 1
ATOM 2337 N N . ASN D 4 100 ? 27.366 -23.595 8.115 1.00 16.64 150 ASN V N 1
ATOM 2338 C CA . ASN D 4 100 ? 27.198 -23.558 6.621 1.00 18.22 150 ASN V CA 1
ATOM 2339 C C . ASN D 4 100 ? 25.793 -23.110 6.313 1.00 17.80 150 ASN V C 1
ATOM 2340 O O . ASN D 4 100 ? 24.786 -23.773 6.621 1.00 21.44 150 ASN V O 1
ATOM 2345 N N . ILE D 4 101 ? 25.698 -21.903 5.778 1.00 16.70 151 ILE V N 1
ATOM 2346 C CA . ILE D 4 101 ? 24.395 -21.309 5.546 1.00 15.91 151 ILE V CA 1
ATOM 2347 C C . ILE D 4 101 ? 23.994 -21.595 4.089 1.00 17.32 151 ILE V C 1
ATOM 2348 O O . ILE D 4 101 ? 24.783 -21.319 3.153 1.00 17.65 151 ILE V O 1
ATOM 2353 N N . THR D 4 102 ? 22.753 -22.089 3.899 1.00 16.10 152 THR V N 1
ATOM 2354 C CA . THR D 4 102 ? 22.310 -22.451 2.526 1.00 16.39 152 THR V CA 1
ATOM 2355 C C . THR D 4 102 ? 20.848 -22.041 2.369 1.00 16.77 152 THR V C 1
ATOM 2356 O O . THR D 4 102 ? 20.086 -21.735 3.342 1.00 14.10 152 THR V O 1
ATOM 2360 N N . LEU D 4 103 ? 20.407 -22.047 1.129 1.00 16.95 153 LEU V N 1
ATOM 2361 C CA . LEU D 4 103 ? 19.016 -21.882 0.841 1.00 15.13 153 LEU V CA 1
ATOM 2362 C C . LEU D 4 103 ? 18.341 -23.213 1.277 1.00 16.27 153 LEU V C 1
ATOM 2363 O O . LEU D 4 103 ? 18.910 -24.302 1.116 1.00 18.13 153 LEU V O 1
ATOM 2368 N N . PRO D 4 104 ? 17.134 -23.104 1.783 1.00 15.46 154 PRO V N 1
ATOM 2369 C CA . PRO D 4 104 ? 16.297 -24.340 1.884 1.00 16.15 154 PRO V CA 1
ATOM 2370 C C . PRO D 4 104 ? 15.738 -24.615 0.509 1.00 17.11 154 PRO V C 1
ATOM 2371 O O . PRO D 4 104 ? 15.946 -23.823 -0.378 1.00 16.60 154 PRO V O 1
ATOM 2375 N N . VAL D 4 105 ? 15.053 -25.733 0.336 1.00 16.56 155 VAL V N 1
ATOM 2376 C CA . VAL D 4 105 ? 14.275 -25.929 -0.855 1.00 15.77 155 VAL V CA 1
ATOM 2377 C C . VAL D 4 105 ? 12.946 -25.236 -0.616 1.00 17.04 155 VAL V C 1
ATOM 2378 O O . VAL D 4 105 ? 12.003 -25.807 0.074 1.00 15.99 155 VAL V O 1
ATOM 2382 N N . TYR D 4 106 ? 12.765 -24.008 -1.173 1.00 15.11 156 TYR V N 1
ATOM 2383 C CA . TYR D 4 106 ? 11.512 -23.347 -0.960 1.00 15.05 156 TYR V CA 1
ATOM 2384 C C . TYR D 4 106 ? 10.432 -24.119 -1.774 1.00 15.29 156 TYR V C 1
ATOM 2385 O O . TYR D 4 106 ? 10.770 -24.690 -2.766 1.00 15.79 156 TYR V O 1
ATOM 2394 N N . THR D 4 107 ? 9.169 -24.024 -1.372 1.00 15.59 157 THR V N 1
ATOM 2395 C CA . THR D 4 107 ? 8.109 -24.415 -2.333 1.00 13.98 157 THR V CA 1
ATOM 2396 C C . THR D 4 107 ? 8.136 -23.562 -3.591 1.00 15.75 157 THR V C 1
ATOM 2397 O O . THR D 4 107 ? 8.652 -22.431 -3.561 1.00 13.63 157 THR V O 1
ATOM 2401 N N . LEU D 4 108 ? 7.658 -24.117 -4.700 1.00 14.68 158 LEU V N 1
ATOM 2402 C CA . LEU D 4 108 ? 7.656 -23.335 -5.885 1.00 14.81 158 LEU V CA 1
ATOM 2403 C C . LEU D 4 108 ? 6.819 -22.104 -5.628 1.00 15.93 158 LEU V C 1
ATOM 2404 O O . LEU D 4 108 ? 7.154 -20.976 -6.106 1.00 14.57 158 LEU V O 1
ATOM 2409 N N . LYS D 4 109 ? 5.667 -22.293 -4.934 1.00 15.95 159 LYS V N 1
ATOM 2410 C CA . LYS D 4 109 ? 4.773 -21.144 -4.683 1.00 16.34 159 LYS V CA 1
ATOM 2411 C C . LYS D 4 109 ? 5.593 -20.056 -3.920 1.00 16.12 159 LYS V C 1
ATOM 2412 O O . LYS D 4 109 ? 5.494 -18.859 -4.272 1.00 15.60 159 LYS V O 1
ATOM 2418 N N . GLU D 4 110 ? 6.307 -20.473 -2.878 1.00 15.18 160 GLU V N 1
ATOM 2419 C CA . GLU D 4 110 ? 7.050 -19.465 -2.061 1.00 17.24 160 GLU V CA 1
ATOM 2420 C C . GLU D 4 110 ? 8.127 -18.753 -2.889 1.00 15.47 160 GLU V C 1
ATOM 2421 O O . GLU D 4 110 ? 8.308 -17.501 -2.810 1.00 17.59 160 GLU V O 1
ATOM 2427 N N . ARG D 4 111 ? 8.824 -19.517 -3.703 1.00 14.58 161 ARG V N 1
ATOM 2428 C CA . ARG D 4 111 ? 9.841 -18.982 -4.583 1.00 13.65 161 ARG V CA 1
ATOM 2429 C C . ARG D 4 111 ? 9.215 -17.969 -5.562 1.00 15.89 161 ARG V C 1
ATOM 2430 O O . ARG D 4 111 ? 9.829 -16.901 -5.808 1.00 15.04 161 ARG V O 1
ATOM 2438 N N . CYS D 4 112 ? 8.053 -18.282 -6.182 1.00 13.94 162 CYS V N 1
ATOM 2439 C CA . CYS D 4 112 ? 7.369 -17.334 -7.051 1.00 16.40 162 CYS V CA 1
ATOM 2440 C C . CYS D 4 112 ? 6.948 -16.072 -6.288 1.00 15.17 162 CYS V C 1
ATOM 2441 O O . CYS D 4 112 ? 7.152 -14.976 -6.784 1.00 14.66 162 CYS V O 1
ATOM 2444 N N . LEU D 4 113 ? 6.449 -16.233 -5.0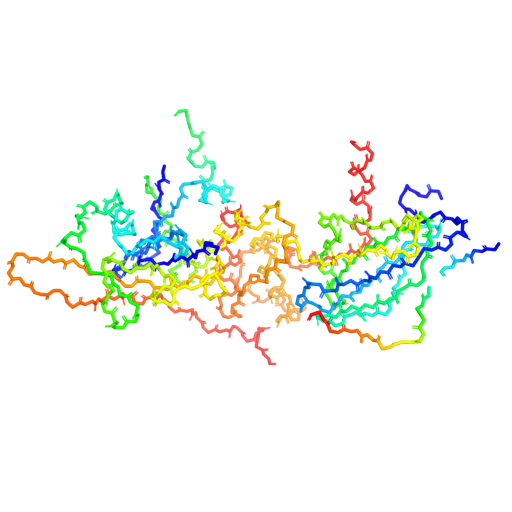55 1.00 14.89 163 LEU V N 1
ATOM 2445 C CA . LEU D 4 113 ? 6.100 -15.050 -4.274 1.00 15.04 163 LEU V CA 1
ATOM 2446 C C . LEU D 4 113 ? 7.372 -14.211 -4.021 1.00 16.06 163 LEU V C 1
ATOM 2447 O O . LEU D 4 113 ? 7.291 -12.962 -4.040 1.00 17.75 163 LEU V O 1
ATOM 2452 N N . GLN D 4 114 ? 8.502 -14.857 -3.741 1.00 15.78 164 GLN V N 1
ATOM 2453 C CA . GLN D 4 114 ? 9.733 -14.099 -3.560 1.00 16.29 164 GLN V CA 1
ATOM 2454 C C . GLN D 4 114 ? 10.038 -13.207 -4.755 1.00 16.77 164 GLN V C 1
ATOM 2455 O O . GLN D 4 114 ? 10.426 -12.020 -4.608 1.00 17.20 164 GLN V O 1
ATOM 2461 N N . VAL D 4 115 ? 9.979 -13.811 -5.933 1.00 16.84 165 VAL V N 1
ATOM 2462 C CA . VAL D 4 115 ? 10.319 -13.107 -7.169 1.00 15.65 165 VAL V CA 1
ATOM 2463 C C . VAL D 4 115 ? 9.355 -11.988 -7.402 1.00 17.74 165 VAL V C 1
ATOM 2464 O O . VAL D 4 115 ? 9.827 -10.909 -7.697 1.00 18.18 165 VAL V O 1
ATOM 2468 N N . VAL D 4 116 ? 8.054 -12.237 -7.188 1.00 16.76 166 VAL V N 1
ATOM 2469 C CA . VAL D 4 116 ? 7.065 -11.201 -7.415 1.00 17.83 166 VAL V CA 1
ATOM 2470 C C . VAL D 4 116 ? 7.289 -10.046 -6.420 1.00 18.34 166 VAL V C 1
ATOM 2471 O O . VAL D 4 116 ? 7.249 -8.890 -6.872 1.00 17.21 166 VAL V O 1
ATOM 2475 N N . ARG D 4 117 ? 7.419 -10.336 -5.127 1.00 18.95 167 ARG V N 1
ATOM 2476 C CA . ARG D 4 117 ? 7.771 -9.291 -4.135 1.00 20.06 167 ARG V CA 1
ATOM 2477 C C . ARG D 4 117 ? 9.013 -8.463 -4.545 1.00 20.66 167 ARG V C 1
ATOM 2478 O O . ARG D 4 117 ? 9.087 -7.233 -4.276 1.00 20.26 167 ARG V O 1
ATOM 2486 N N . SER D 4 118 ? 9.970 -9.116 -5.161 1.00 17.72 168 SER V N 1
ATOM 2487 C CA . SER D 4 118 ? 11.276 -8.464 -5.483 1.00 18.93 168 SER V CA 1
ATOM 2488 C C . SER D 4 118 ? 11.070 -7.441 -6.612 1.00 21.93 168 SER V C 1
ATOM 2489 O O . SER D 4 118 ? 11.899 -6.507 -6.730 1.00 24.32 168 SER V O 1
ATOM 2492 N N . LEU D 4 119 ? 9.972 -7.584 -7.369 1.00 18.63 169 LEU V N 1
ATOM 2493 C CA . LEU D 4 119 ? 9.686 -6.815 -8.601 1.00 21.52 169 LEU V CA 1
ATOM 2494 C C . LEU D 4 119 ? 8.576 -5.735 -8.373 1.00 25.08 169 LEU V C 1
ATOM 2495 O O . LEU D 4 119 ? 8.511 -4.759 -9.100 1.00 26.17 169 LEU V O 1
ATOM 2500 N N . VAL D 4 120 ? 7.698 -5.903 -7.384 1.00 22.25 170 VAL V N 1
ATOM 2501 C CA . VAL D 4 120 ? 6.459 -5.162 -7.355 1.00 23.13 170 VAL V CA 1
ATOM 2502 C C . VAL D 4 120 ? 6.422 -4.482 -5.991 1.00 26.83 170 VAL V C 1
ATOM 2503 O O . VAL D 4 120 ? 6.639 -5.117 -4.978 1.00 25.96 170 VAL V O 1
ATOM 2507 N N . LYS D 4 121 ? 6.249 -3.164 -6.008 1.00 24.74 171 LYS V N 1
ATOM 2508 C CA . LYS D 4 121 ? 6.095 -2.417 -4.741 1.00 26.28 171 LYS V CA 1
ATOM 2509 C C . LYS D 4 121 ? 4.823 -2.969 -4.078 1.00 23.45 171 LYS V C 1
ATOM 2510 O O . LYS D 4 121 ? 3.844 -3.137 -4.743 1.00 24.82 171 LYS V O 1
ATOM 2512 N N . PRO D 4 122 ? 4.775 -3.111 -2.744 1.00 25.15 172 PRO V N 1
ATOM 2513 C CA . PRO D 4 122 ? 3.563 -3.638 -2.060 1.00 25.17 172 PRO V CA 1
ATOM 2514 C C . PRO D 4 122 ? 2.302 -2.900 -2.325 1.00 26.89 172 PRO V C 1
ATOM 2515 O O . PRO D 4 122 ? 1.243 -3.486 -2.371 1.00 25.12 172 PRO V O 1
ATOM 2519 N N . GLU D 4 123 ? 2.406 -1.615 -2.601 1.00 26.98 173 GLU V N 1
ATOM 2520 C CA . GLU D 4 123 ? 1.214 -0.852 -2.948 1.00 29.46 173 GLU V CA 1
ATOM 2521 C C . GLU D 4 123 ? 0.601 -1.289 -4.277 1.00 32.45 173 GLU V C 1
ATOM 2522 O O . GLU D 4 123 ? -0.573 -0.975 -4.582 1.00 30.74 173 GLU V O 1
ATOM 2528 N N . ASN D 4 124 ? 1.396 -2.014 -5.093 1.00 26.73 174 ASN V N 1
ATOM 2529 C CA . ASN D 4 124 ? 0.907 -2.415 -6.392 1.00 27.47 174 ASN V CA 1
ATOM 2530 C C . ASN D 4 124 ? 0.568 -3.916 -6.480 1.00 28.10 174 ASN V C 1
ATOM 2531 O O . ASN D 4 124 ? 0.181 -4.365 -7.545 1.00 24.94 174 ASN V O 1
ATOM 2536 N N . TYR D 4 125 ? 0.700 -4.676 -5.382 1.00 24.76 175 TYR V N 1
ATOM 2537 C CA . TYR D 4 125 ? 0.316 -6.084 -5.456 1.00 25.44 175 TYR V CA 1
ATOM 2538 C C . TYR D 4 125 ? -1.069 -6.308 -5.998 1.00 28.09 175 TYR V C 1
ATOM 2539 O O . TYR D 4 125 ? -1.297 -7.190 -6.828 1.00 24.90 175 TYR V O 1
ATOM 2548 N N . ARG D 4 126 ? -2.079 -5.531 -5.532 1.00 30.12 176 ARG V N 1
ATOM 2549 C CA . ARG D 4 126 ? -3.438 -5.834 -5.959 1.00 27.66 176 ARG V CA 1
ATOM 2550 C C . ARG D 4 126 ? -3.769 -5.271 -7.346 1.00 27.86 176 ARG V C 1
ATOM 2551 O O . ARG D 4 126 ? -4.898 -5.451 -7.847 1.00 31.99 176 ARG V O 1
ATOM 2559 N N . ARG D 4 127 ? -2.785 -4.653 -8.009 1.00 27.12 177 ARG V N 1
ATOM 2560 C CA . ARG D 4 127 ? -2.890 -4.386 -9.440 1.00 28.17 177 ARG V CA 1
ATOM 2561 C C . ARG D 4 127 ? -2.497 -5.537 -10.322 1.00 27.59 177 ARG V C 1
ATOM 2562 O O . ARG D 4 127 ? -2.757 -5.472 -11.527 1.00 25.82 177 ARG V O 1
ATOM 2570 N N . LEU D 4 128 ? -1.910 -6.601 -9.733 1.00 24.82 178 LEU V N 1
ATOM 2571 C CA . LEU D 4 128 ? -1.629 -7.834 -10.511 1.00 26.49 178 LEU V CA 1
ATOM 2572 C C . LEU D 4 128 ? -2.826 -8.639 -10.911 1.00 27.93 178 LEU V C 1
ATOM 2573 O O . LEU D 4 128 ? -3.757 -8.903 -10.123 1.00 27.84 178 LEU V O 1
ATOM 2578 N N . ASP D 4 129 ? -2.779 -9.107 -12.153 1.00 29.60 179 ASP V N 1
ATOM 2579 C CA . ASP D 4 129 ? -3.883 -9.905 -12.667 1.00 33.02 179 ASP V CA 1
ATOM 2580 C C . ASP D 4 129 ? -3.721 -11.390 -12.242 1.00 28.65 179 ASP V C 1
ATOM 2581 O O . ASP D 4 129 ? -3.412 -12.257 -13.047 1.00 32.94 179 ASP V O 1
ATOM 2586 N N . ILE D 4 130 ? -3.892 -11.658 -10.973 1.00 25.78 180 ILE V N 1
ATOM 2587 C CA . ILE D 4 130 ? -3.737 -13.018 -10.405 1.00 26.09 180 ILE V CA 1
ATOM 2588 C C . ILE D 4 130 ? -4.902 -13.423 -9.519 1.00 27.31 180 ILE V C 1
ATOM 2589 O O . ILE D 4 130 ? -5.716 -12.560 -9.110 1.00 26.33 180 ILE V O 1
ATOM 2594 N N . VAL D 4 131 ? -5.008 -14.711 -9.214 1.00 26.75 181 VAL V N 1
ATOM 2595 C CA . VAL D 4 131 ? -6.184 -15.107 -8.413 1.00 29.56 181 VAL V CA 1
ATOM 2596 C C . VAL D 4 131 ? -6.151 -14.416 -7.047 1.00 31.46 181 VAL V C 1
ATOM 2597 O O . VAL D 4 131 ? -5.074 -14.217 -6.436 1.00 27.22 181 VAL V O 1
ATOM 2601 N N . ARG D 4 132 ? -7.322 -13.991 -6.613 1.00 28.31 182 ARG V N 1
ATOM 2602 C CA . ARG D 4 132 ? -7.416 -13.029 -5.481 1.00 29.51 182 ARG V CA 1
ATOM 2603 C C . ARG D 4 132 ? -6.777 -13.548 -4.177 1.00 26.37 182 ARG V C 1
ATOM 2604 O O . ARG D 4 132 ? -6.195 -12.752 -3.461 1.00 26.50 182 ARG V O 1
ATOM 2606 N N . SER D 4 133 ? -6.824 -14.858 -3.865 1.00 27.90 183 SER V N 1
ATOM 2607 C CA . SER D 4 133 ? -6.177 -15.361 -2.630 1.00 25.37 183 SER V CA 1
ATOM 2608 C C . SER D 4 133 ? -4.634 -15.102 -2.563 1.00 25.74 183 SER V C 1
ATOM 2609 O O . SER D 4 133 ? -4.038 -15.069 -1.496 1.00 23.13 183 SER V O 1
ATOM 2612 N N . LEU D 4 134 ? -4.004 -14.925 -3.731 1.00 22.99 184 LEU V N 1
ATOM 2613 C CA . LEU D 4 134 ? -2.598 -14.629 -3.787 1.00 21.01 184 LEU V CA 1
ATOM 2614 C C . LEU D 4 134 ? -2.191 -13.225 -3.304 1.00 22.30 184 LEU V C 1
ATOM 2615 O O . LEU D 4 134 ? -1.030 -13.014 -2.909 1.00 24.68 184 LEU V O 1
ATOM 2620 N N . TYR D 4 135 ? -3.116 -12.244 -3.298 1.00 21.43 185 TYR V N 1
ATOM 2621 C CA . TYR D 4 135 ? -2.764 -10.946 -2.756 1.00 23.41 185 TYR V CA 1
ATOM 2622 C C . TYR D 4 135 ? -2.336 -11.057 -1.326 1.00 22.75 185 TYR V C 1
ATOM 2623 O O . TYR D 4 135 ? -1.325 -10.450 -0.936 1.00 21.84 185 TYR V O 1
ATOM 2632 N N . GLU D 4 136 ? -3.118 -11.786 -0.516 1.00 22.95 186 GLU V N 1
ATOM 2633 C CA . GLU D 4 136 ? -2.763 -11.860 0.917 1.00 25.49 186 GLU V CA 1
ATOM 2634 C C . GLU D 4 136 ? -1.479 -12.683 1.075 1.00 23.05 186 GLU V C 1
ATOM 2635 O O . GLU D 4 136 ? -0.671 -12.409 1.969 1.00 23.16 186 GLU V O 1
ATOM 2641 N N . ASP D 4 137 ? -1.334 -13.724 0.256 1.00 23.38 187 ASP V N 1
ATOM 2642 C CA . ASP D 4 137 ? -0.068 -14.457 0.255 1.00 21.88 187 ASP V CA 1
ATOM 2643 C C . ASP D 4 137 ? 1.135 -13.551 0.009 1.00 17.87 187 ASP V C 1
ATOM 2644 O O . ASP D 4 137 ? 2.213 -13.750 0.669 1.00 20.48 187 ASP V O 1
ATOM 2649 N N . LEU D 4 138 ? 1.033 -12.649 -0.977 1.00 18.23 188 LEU V N 1
ATOM 2650 C CA . LEU D 4 138 ? 2.129 -11.689 -1.250 1.00 20.16 188 LEU V CA 1
ATOM 2651 C C . LEU D 4 138 ? 2.400 -10.763 -0.041 1.00 21.09 188 LEU V C 1
ATOM 2652 O O . LEU D 4 138 ? 3.545 -10.507 0.306 1.00 19.25 188 LEU V O 1
ATOM 2657 N N . GLU D 4 139 ? 1.317 -10.282 0.569 1.00 21.94 189 GLU V N 1
ATOM 2658 C CA . GLU D 4 139 ? 1.385 -9.354 1.683 1.00 24.59 189 GLU V CA 1
ATOM 2659 C C . GLU D 4 139 ? 1.999 -9.963 2.950 1.00 25.68 189 GLU V C 1
ATOM 2660 O O . GLU D 4 139 ? 2.677 -9.251 3.721 1.00 27.58 189 GLU V O 1
ATOM 2666 N N . ASP D 4 140 ? 1.819 -11.270 3.132 1.00 24.09 190 ASP V N 1
ATOM 2667 C CA . ASP D 4 140 ? 2.325 -11.990 4.301 1.00 28.14 190 ASP V CA 1
ATOM 2668 C C . ASP D 4 140 ? 3.799 -12.336 4.086 1.00 25.15 190 ASP V C 1
ATOM 2669 O O . ASP D 4 140 ? 4.173 -13.485 3.935 1.00 26.34 190 ASP V O 1
ATOM 2674 N N . HIS D 4 141 ? 4.627 -11.292 4.069 1.00 22.30 191 HIS V N 1
ATOM 2675 C CA . HIS D 4 141 ? 6.056 -11.490 3.857 1.00 23.10 191 HIS V CA 1
ATOM 2676 C C . HIS D 4 141 ? 6.731 -12.159 5.042 1.00 23.32 191 HIS V C 1
ATOM 2677 O O . HIS D 4 141 ? 6.188 -12.152 6.197 1.00 22.80 191 HIS V O 1
ATOM 2684 N N . PRO D 4 142 ? 7.901 -12.783 4.813 1.00 21.73 192 PRO V N 1
ATOM 2685 C CA . PRO D 4 142 ? 8.644 -13.400 5.897 1.00 21.89 192 PRO V CA 1
ATOM 2686 C C . PRO D 4 142 ? 8.941 -12.395 7.036 1.00 24.83 192 PRO V C 1
ATOM 2687 O O . PRO D 4 142 ? 9.225 -11.184 6.740 1.00 23.45 192 PRO V O 1
ATOM 2691 N N . ASN D 4 143 ? 8.947 -12.931 8.272 1.00 25.24 193 ASN V N 1
ATOM 2692 C CA . ASN D 4 143 ? 9.032 -12.105 9.498 1.00 27.50 193 ASN V CA 1
ATOM 2693 C C . ASN D 4 143 ? 9.704 -12.983 10.534 1.00 24.10 193 ASN V C 1
ATOM 2694 O O . ASN D 4 143 ? 9.239 -14.076 10.849 1.00 23.98 193 ASN V O 1
ATOM 2699 N N . VAL D 4 144 ? 10.842 -12.539 11.019 1.00 25.01 194 VAL V N 1
ATOM 2700 C CA . VAL D 4 144 ? 11.595 -13.257 11.997 1.00 22.72 194 VAL V CA 1
ATOM 2701 C C . VAL D 4 144 ? 10.790 -13.515 13.297 1.00 25.32 194 VAL V C 1
ATOM 2702 O O . VAL D 4 144 ? 10.856 -14.638 13.894 1.00 24.49 194 VAL V O 1
ATOM 2706 N N . GLN D 4 145 ? 10.053 -12.483 13.760 1.00 26.28 195 GLN V N 1
ATOM 2707 C CA . GLN D 4 145 ? 9.251 -12.680 15.008 1.00 25.24 195 GLN V CA 1
ATOM 2708 C C . GLN D 4 145 ? 8.229 -13.787 14.813 1.00 29.44 195 GLN V C 1
ATOM 2709 O O . GLN D 4 145 ? 8.089 -14.671 15.671 1.00 29.25 195 GLN V O 1
ATOM 2715 N N . LYS D 4 146 ? 7.537 -13.787 13.671 1.00 28.12 196 LYS V N 1
ATOM 2716 C CA . LYS D 4 146 ? 6.623 -14.876 13.442 1.00 28.92 196 LYS V CA 1
ATOM 2717 C C . LYS D 4 146 ? 7.309 -16.238 13.395 1.00 26.73 196 LYS V C 1
ATOM 2718 O O . LYS D 4 146 ? 6.763 -17.270 13.885 1.00 29.19 196 LYS V O 1
ATOM 2724 N N . ASP D 4 147 ? 8.486 -16.292 12.760 1.00 25.24 197 ASP V N 1
ATOM 2725 C CA . ASP D 4 147 ? 9.178 -17.530 12.705 1.00 24.24 197 ASP V CA 1
ATOM 2726 C C . ASP D 4 147 ? 9.529 -18.015 14.098 1.00 25.12 197 ASP V C 1
ATOM 2727 O O . ASP D 4 147 ? 9.415 -19.230 14.357 1.00 25.82 197 ASP V O 1
ATOM 2732 N N . LEU D 4 148 ? 10.046 -17.086 14.945 1.00 26.65 198 LEU V N 1
ATOM 2733 C CA . LEU D 4 148 ? 10.350 -17.432 16.339 1.00 22.74 198 LEU V CA 1
ATOM 2734 C C . LEU D 4 148 ? 9.112 -18.006 17.080 1.00 25.58 198 LEU V C 1
ATOM 2735 O O . LEU D 4 148 ? 9.251 -19.028 17.785 1.00 26.27 198 LEU V O 1
ATOM 2740 N N . GLU D 4 149 ? 7.931 -17.377 16.911 1.00 29.71 199 GLU V N 1
ATOM 2741 C CA . GLU D 4 149 ? 6.663 -17.914 17.541 1.00 25.76 199 GLU V CA 1
ATOM 2742 C C . GLU D 4 149 ? 6.359 -19.322 16.960 1.00 28.40 199 GLU V C 1
ATOM 2743 O O . GLU D 4 149 ? 6.082 -20.315 17.692 1.00 30.02 199 GLU V O 1
ATOM 2745 N N . ARG D 4 150 ? 6.482 -19.465 15.651 1.00 28.46 200 ARG V N 1
ATOM 2746 C CA . ARG D 4 150 ? 6.285 -20.759 15.018 1.00 30.15 200 ARG V CA 1
ATOM 2747 C C . ARG D 4 150 ? 7.283 -21.877 15.517 1.00 32.69 200 ARG V C 1
ATOM 2748 O O . ARG D 4 150 ? 6.907 -23.024 15.859 1.00 31.80 200 ARG V O 1
ATOM 2756 N N . LEU D 4 151 ? 8.552 -21.526 15.573 1.00 28.85 201 LEU V N 1
ATOM 2757 C CA . LEU D 4 151 ? 9.571 -22.481 16.012 1.00 25.92 201 LEU V CA 1
ATOM 2758 C C . LEU D 4 151 ? 9.327 -22.854 17.502 1.00 25.61 201 LEU V C 1
ATOM 2759 O O . LEU D 4 151 ? 9.543 -24.019 17.906 1.00 28.81 201 LEU V O 1
ATOM 2764 N N . THR D 4 152 ? 8.918 -21.865 18.272 1.00 27.17 202 THR V N 1
ATOM 2765 C CA . THR D 4 152 ? 8.574 -22.075 19.706 1.00 31.21 202 THR V CA 1
ATOM 2766 C C . THR D 4 152 ? 7.425 -23.083 19.847 1.00 35.99 202 THR V C 1
ATOM 2767 O O . THR D 4 152 ? 7.532 -24.049 20.599 1.00 33.25 202 THR V O 1
ATOM 2771 N N . GLN D 4 153 ? 6.363 -22.909 19.082 1.00 33.71 203 GLN V N 1
ATOM 2772 C CA . GLN D 4 153 ? 5.217 -23.886 19.140 1.00 33.72 203 GLN V CA 1
ATOM 2773 C C . GLN D 4 153 ? 5.659 -25.286 18.736 1.00 36.70 203 GLN V C 1
ATOM 2774 O O . GLN D 4 153 ? 5.277 -26.257 19.367 1.00 43.86 203 GLN V O 1
ATOM 2780 N N . GLU D 4 154 ? 6.481 -25.392 17.689 1.00 38.92 204 GLU V N 1
ATOM 2781 C CA . GLU D 4 154 ? 6.837 -26.674 17.090 1.00 42.89 204 GLU V CA 1
ATOM 2782 C C . GLU D 4 154 ? 7.664 -27.433 18.077 1.00 43.26 204 GLU V C 1
ATOM 2783 O O . GLU D 4 154 ? 7.555 -28.661 18.217 1.00 47.79 204 GLU V O 1
ATOM 2789 N N . ARG D 4 155 ? 8.488 -26.677 18.771 1.00 40.87 205 ARG V N 1
ATOM 2790 C CA . ARG D 4 155 ? 9.282 -27.226 19.812 1.00 45.21 205 ARG V CA 1
ATOM 2791 C C . ARG D 4 155 ? 8.416 -27.864 20.938 1.00 43.15 205 ARG V C 1
ATOM 2792 O O . ARG D 4 155 ? 8.552 -29.063 21.216 1.00 47.58 205 ARG V O 1
ATOM 2800 N N . ILE D 4 156 ? 7.550 -27.077 21.563 1.00 41.01 206 ILE V N 1
ATOM 2801 C CA . ILE D 4 156 ? 6.609 -27.622 22.553 1.00 43.27 206 ILE V CA 1
ATOM 2802 C C . ILE D 4 156 ? 5.984 -28.970 22.135 1.00 45.63 206 ILE V C 1
ATOM 2803 O O . ILE D 4 156 ? 5.885 -29.876 22.952 1.00 45.24 206 ILE V O 1
ATOM 2808 N N . ALA D 4 157 ? 5.591 -29.093 20.864 1.00 40.46 207 ALA V N 1
ATOM 2809 C CA . ALA D 4 157 ? 4.833 -30.242 20.326 1.00 47.53 207 ALA V CA 1
ATOM 2810 C C . ALA D 4 157 ? 5.662 -31.483 20.011 1.00 45.81 207 ALA V C 1
ATOM 2811 O O . ALA D 4 157 ? 6.764 -31.632 20.528 1.00 59.79 207 ALA V O 1
#

Radius of gyration: 23.98 Å; Cα contacts (8 Å, |Δi|>4): 720; chains: 4; bounding box: 49×48×80 Å

B-factor: mean 25.07, std 8.98, range [11.97, 70.11]

Nearest PDB structures (foldseek):
  1vcb-assembly2_E  TM=9.712E-01  e=1.159E-15  Homo sapiens
  9bju-assembly1_B  TM=9.635E-01  e=3.900E-15  Homo sapiens
  6gfz-assembly3_H  TM=9.673E-01  e=3.900E-15  Homo sapiens
  4w9h-assembly3_H  TM=9.550E-01  e=4.775E-15  Homo sapiens
  4n9f-assembly3_K  TM=9.433E-01  e=4.369E-13  Homo sapiens

Organism: Homo sapiens (NCBI:txid9606)

Sequence (355 aa):
MDVFLMIRRHKTTIFTDAKESSTVFELKRIVEGILKRPPDEQRLYKDDQLLDDDGKTLGECGFTSSQTARPQAPATVGLAFRADDTFEALCIEPFSSPPELPDVMKPMYVKLISSDGHEFIVKREHALTSGTIKAMLSGPNEVNFREIPSHVLSKVCMYFTYKVRYTNSSTTEIPEFPIAPEIALELLMAANFLDCEALAYIPMDDDFQLRPVLRSVNSREPSQVIFCNRSPRVVLPVWLNFDGEPQPYPTLPPGTGRRIHSYRGHLWLFRDAGTHDGLLVNQTELFVPSLNVDGQPIFANITLPVYTLKERCLQVVRSLVKPENYRRLDIVRSLYEDLEDHPNVQKDLERLTQERIA

Secondary structure (DSSP, 8-state):
-EEEEEEEEBTEEEEEEEETTSBHHHHHHHHHHHH---GGGEEEEETTEEPPTTSBTTTTT--GGGSBTTBPEEEEEEE--SS--PPP-B-------PPPGGG--/-EEEEE-TT--EEEEEHHHHTTSHHHHHHH----EEE-TTS-HHHHHHHHHHHHHHHHHTT--SPPPPPP--GGGHHHHHHHHHHHT-/-------S---EE-/--SS-------EEEEEEEE-SSSPEEEEEE-TTS-EEE---B-TTEEEEEEEETT-EEEEEETTT--B-EETTBS-B---PPBTTBPEEEEEE-----HHHHHHHHHHHHS-GGGGGGS-S-THHHHHHHS---HHHHHHHHHHHHH-